Protein AF-A0A3C0QSI0-F1 (afdb_monomer_lite)

pLDDT: mean 81.23, std 18.93, range [37.34, 97.06]

Structure (mmCIF, N/CA/C/O backbone):
data_AF-A0A3C0QSI0-F1
#
_entry.id   AF-A0A3C0QSI0-F1
#
loop_
_atom_site.group_PDB
_atom_site.id
_atom_site.type_symbol
_atom_site.label_atom_id
_atom_site.label_alt_id
_atom_site.label_comp_id
_atom_site.label_asym_id
_atom_site.label_entity_id
_atom_site.label_seq_id
_atom_site.pdbx_PDB_ins_code
_atom_site.Cartn_x
_atom_site.Cartn_y
_atom_site.Cartn_z
_atom_site.occupancy
_atom_site.B_iso_or_equiv
_atom_site.auth_seq_id
_atom_site.auth_comp_id
_atom_site.auth_asym_id
_atom_site.auth_atom_id
_atom_site.pdbx_PDB_model_num
ATOM 1 N N . MET A 1 1 ? -9.996 18.401 21.203 1.00 47.84 1 MET A N 1
ATOM 2 C CA . MET A 1 1 ? -11.391 18.063 20.838 1.00 47.84 1 MET A CA 1
ATOM 3 C C . MET A 1 1 ? -11.467 16.551 20.694 1.00 47.84 1 MET A C 1
ATOM 5 O O . MET A 1 1 ? -10.953 16.021 19.716 1.00 47.84 1 MET A O 1
ATOM 9 N N . THR A 1 2 ? -11.994 15.856 21.701 1.00 54.72 2 THR A N 1
ATOM 10 C CA . THR A 1 2 ? -12.282 14.415 21.651 1.00 54.72 2 THR A CA 1
ATOM 11 C C . THR A 1 2 ? -13.734 14.265 21.214 1.00 54.72 2 THR A C 1
ATOM 13 O O . THR A 1 2 ? -14.639 14.610 21.970 1.00 54.72 2 THR A O 1
ATOM 16 N N . GLY A 1 3 ? -13.957 13.856 19.972 1.00 66.25 3 GLY A N 1
ATOM 17 C CA . GLY A 1 3 ? -15.293 13.658 19.425 1.00 66.25 3 GLY A CA 1
ATOM 18 C C . GLY A 1 3 ? -15.232 12.760 18.200 1.00 66.25 3 GLY A C 1
ATOM 19 O O . GLY A 1 3 ? -14.201 12.708 17.527 1.00 66.25 3 GLY A O 1
ATOM 20 N N . THR A 1 4 ? -16.324 12.045 17.948 1.00 77.25 4 THR A N 1
ATOM 21 C CA . THR A 1 4 ? -16.522 11.243 16.740 1.00 77.25 4 THR A CA 1
ATOM 22 C C . THR A 1 4 ? -16.403 12.154 15.520 1.00 77.25 4 THR A C 1
ATOM 24 O O . THR A 1 4 ? -17.145 13.128 15.391 1.00 77.25 4 THR A O 1
ATOM 27 N N . ALA A 1 5 ? -15.439 11.865 14.652 1.00 84.06 5 ALA A N 1
ATOM 28 C CA . ALA A 1 5 ? -15.227 12.576 13.394 1.00 84.06 5 ALA A CA 1
ATOM 29 C C . ALA A 1 5 ? -16.062 11.969 12.257 1.00 84.06 5 ALA A C 1
ATOM 31 O O . ALA A 1 5 ? -16.423 12.670 11.315 1.00 84.06 5 ALA A O 1
ATOM 32 N N . GLY A 1 6 ? -16.405 10.684 12.370 1.00 88.38 6 GLY A N 1
ATOM 33 C CA . GLY A 1 6 ? -17.259 9.975 11.427 1.00 88.38 6 GLY A CA 1
ATOM 34 C C . GLY A 1 6 ? -17.705 8.625 11.977 1.00 88.38 6 GLY A C 1
ATOM 35 O O . GLY A 1 6 ? -17.099 8.088 12.903 1.00 88.38 6 GLY A O 1
ATOM 36 N N . THR A 1 7 ? -18.780 8.085 11.414 1.00 94.12 7 THR A N 1
ATOM 37 C CA . THR A 1 7 ? -19.275 6.742 11.725 1.00 94.12 7 THR A CA 1
ATOM 38 C C . THR A 1 7 ? -19.924 6.125 10.493 1.00 94.12 7 THR A C 1
ATOM 40 O O . THR A 1 7 ? -20.487 6.846 9.665 1.00 94.12 7 THR A O 1
ATOM 43 N N . PHE A 1 8 ? -19.830 4.805 10.366 1.00 94.38 8 PHE A N 1
ATOM 44 C CA . PHE A 1 8 ? -20.542 4.024 9.360 1.00 94.38 8 PHE A CA 1
ATOM 45 C C . PHE A 1 8 ? -20.823 2.610 9.884 1.00 94.38 8 PHE A C 1
ATOM 47 O O . PHE A 1 8 ? -20.165 2.144 10.812 1.00 94.38 8 PHE A O 1
ATOM 54 N N . GLY A 1 9 ? -21.817 1.937 9.303 1.00 92.88 9 GLY A N 1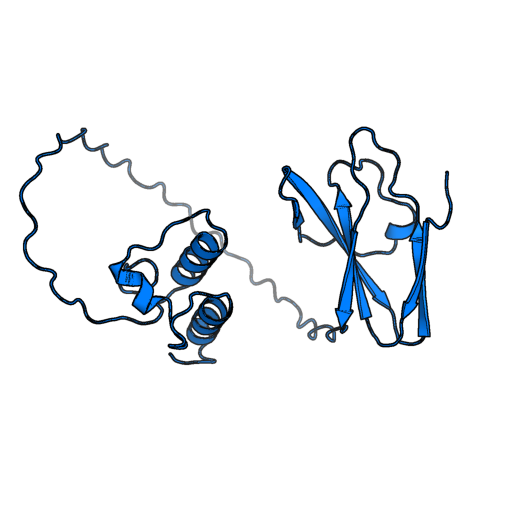
ATOM 55 C CA . GLY A 1 9 ? -22.109 0.531 9.588 1.00 92.88 9 GLY A CA 1
ATOM 56 C C . GLY A 1 9 ? -21.428 -0.389 8.578 1.00 92.88 9 GLY A C 1
ATOM 57 O O . GLY A 1 9 ? -21.433 -0.089 7.383 1.00 92.88 9 GLY A O 1
ATOM 58 N N . ALA A 1 10 ? -20.869 -1.497 9.051 1.00 92.69 10 ALA A N 1
ATOM 59 C CA . ALA A 1 10 ? -20.365 -2.573 8.211 1.00 92.69 10 ALA A CA 1
ATOM 60 C C . ALA A 1 10 ? -21.544 -3.366 7.620 1.00 92.69 10 ALA A C 1
ATOM 62 O O . ALA A 1 10 ? -22.389 -3.868 8.360 1.00 92.69 10 ALA A O 1
ATOM 63 N N . SER A 1 11 ? -21.633 -3.456 6.291 1.00 86.62 11 SER A N 1
ATOM 64 C CA . SER A 1 11 ? -22.668 -4.249 5.603 1.00 86.62 11 SER A CA 1
ATOM 65 C C . SER A 1 11 ? -22.292 -5.721 5.418 1.00 86.62 11 SER A C 1
ATOM 67 O O . SER A 1 11 ? -23.151 -6.527 5.065 1.00 86.62 11 SER A O 1
ATOM 69 N N . GLU A 1 12 ? -21.017 -6.046 5.629 1.00 90.75 12 GLU A N 1
ATOM 70 C CA . GLU A 1 12 ? -20.383 -7.361 5.506 1.00 90.75 12 GLU A CA 1
ATOM 71 C C . GLU A 1 12 ? -19.221 -7.439 6.512 1.00 90.75 12 GLU A C 1
ATOM 73 O O . GLU A 1 12 ? -18.925 -6.443 7.180 1.00 90.75 12 GLU A O 1
ATOM 78 N N . ASP A 1 13 ? -18.572 -8.598 6.628 1.00 91.69 13 ASP A N 1
ATOM 79 C CA . ASP A 1 13 ? -17.334 -8.723 7.401 1.00 91.69 13 ASP A CA 1
ATOM 80 C C . ASP A 1 13 ? -16.207 -7.993 6.652 1.00 91.69 13 ASP A C 1
ATOM 82 O O . ASP A 1 13 ? -15.869 -8.331 5.513 1.00 91.69 13 ASP A O 1
ATOM 86 N N . ILE A 1 14 ? -15.656 -6.951 7.273 1.00 94.50 14 ILE A N 1
ATOM 87 C CA . ILE A 1 14 ? -14.713 -6.028 6.639 1.00 94.50 14 ILE A CA 1
ATOM 88 C C . ILE A 1 14 ? -13.463 -5.809 7.480 1.00 94.50 14 ILE A C 1
ATOM 90 O O . ILE A 1 14 ? -13.491 -5.741 8.711 1.00 94.50 14 ILE A O 1
ATOM 94 N N . THR A 1 15 ? -12.354 -5.588 6.786 1.00 95.00 15 THR A N 1
ATOM 95 C CA . THR A 1 15 ? -11.144 -5.029 7.377 1.00 95.00 15 THR A CA 1
ATOM 96 C C . THR A 1 15 ? -11.113 -3.542 7.069 1.00 95.00 15 THR A C 1
ATOM 98 O O . THR A 1 15 ? -11.095 -3.127 5.908 1.00 95.00 15 THR A O 1
ATOM 101 N N . VAL A 1 16 ? -11.097 -2.717 8.114 1.00 96.06 16 VAL A N 1
ATOM 102 C CA . VAL A 1 16 ? -10.920 -1.271 7.968 1.00 96.06 16 VAL A CA 1
ATOM 103 C C . VAL A 1 16 ? -9.445 -0.955 8.150 1.00 96.06 16 VAL A C 1
ATOM 105 O O . VAL A 1 16 ? -8.858 -1.291 9.177 1.00 96.06 16 VAL A O 1
ATOM 108 N N . SER A 1 17 ? -8.856 -0.288 7.160 1.00 96.00 17 SER A N 1
ATOM 109 C CA . SER A 1 17 ? -7.486 0.224 7.210 1.00 96.00 17 SER A CA 1
ATOM 110 C C . SER A 1 17 ? -7.508 1.743 7.341 1.00 96.00 17 SER A C 1
ATOM 112 O O . SER A 1 17 ? -8.162 2.417 6.549 1.00 96.00 17 SER A O 1
ATOM 114 N N . VAL A 1 18 ? -6.785 2.300 8.311 1.00 96.88 18 VAL A N 1
ATOM 115 C CA . VAL A 1 18 ? -6.661 3.747 8.535 1.00 96.88 18 VAL A CA 1
ATOM 116 C C . VAL A 1 18 ? -5.223 4.166 8.267 1.00 96.88 18 VAL A C 1
ATOM 118 O O . VAL A 1 18 ? -4.309 3.792 9.002 1.00 96.88 18 VAL A O 1
ATOM 121 N N . ALA A 1 19 ? -5.033 4.966 7.221 1.00 96.88 19 ALA A N 1
ATOM 122 C CA . ALA A 1 19 ? -3.767 5.594 6.880 1.00 96.88 19 ALA A CA 1
ATOM 123 C C . ALA A 1 19 ? -3.614 6.896 7.666 1.00 96.88 19 ALA A C 1
ATOM 125 O O . ALA A 1 19 ? -4.274 7.889 7.360 1.00 96.88 19 ALA A O 1
ATOM 126 N N . VAL A 1 20 ? -2.752 6.890 8.681 1.00 95.44 20 VAL A N 1
ATOM 127 C CA . VAL A 1 20 ? -2.470 8.051 9.536 1.00 95.44 20 VAL A CA 1
ATOM 128 C C . VAL A 1 20 ? -1.136 8.653 9.129 1.00 95.44 20 VAL A C 1
ATOM 130 O O . VAL A 1 20 ? -0.152 7.929 9.016 1.00 95.44 20 VAL A O 1
ATOM 133 N N . ASP A 1 21 ? -1.089 9.969 8.926 1.00 95.69 21 ASP A N 1
ATOM 134 C CA . ASP A 1 21 ? 0.156 10.697 8.662 1.00 95.69 21 ASP A CA 1
ATOM 135 C C . ASP A 1 21 ? 1.207 10.343 9.724 1.00 95.69 21 ASP A C 1
ATOM 137 O O . ASP A 1 21 ? 0.968 10.487 10.926 1.00 95.69 21 ASP A O 1
ATOM 141 N N . SER A 1 22 ? 2.373 9.867 9.292 1.00 93.81 22 SER A N 1
ATOM 142 C CA . SER A 1 22 ? 3.414 9.355 10.183 1.00 93.81 22 SER A CA 1
ATOM 143 C C . SER A 1 22 ? 3.985 10.420 11.124 1.00 93.81 22 SER A C 1
ATOM 145 O O . SER A 1 22 ? 4.695 10.082 12.068 1.00 93.81 22 SER A O 1
ATOM 147 N N . ARG A 1 23 ? 3.704 11.704 10.867 1.00 93.00 23 ARG A N 1
ATOM 148 C CA . ARG A 1 23 ? 4.116 12.847 11.694 1.00 93.00 23 ARG A CA 1
ATOM 149 C C . ARG A 1 23 ? 3.178 13.098 12.880 1.00 93.00 23 ARG A C 1
ATOM 151 O O . ARG A 1 23 ? 3.487 13.940 13.720 1.00 93.00 23 ARG A O 1
ATOM 158 N N . VAL A 1 24 ? 2.045 12.397 12.966 1.00 91.44 24 VAL A N 1
ATOM 159 C CA . VAL A 1 24 ? 1.152 12.459 14.130 1.00 91.44 24 VAL A CA 1
ATOM 160 C C . VAL A 1 24 ? 1.844 11.793 15.322 1.00 91.44 24 VAL A C 1
ATOM 162 O O . VAL A 1 24 ? 1.948 10.573 15.402 1.00 91.44 24 VAL A O 1
ATOM 165 N N . GLU A 1 25 ? 2.322 12.610 16.261 1.00 84.88 25 GLU A N 1
ATOM 166 C CA . GLU A 1 25 ? 3.109 12.151 17.419 1.00 84.88 25 GLU A CA 1
ATOM 167 C C . GLU A 1 25 ? 2.245 11.462 18.483 1.00 84.88 25 GLU A C 1
ATOM 169 O O . GLU A 1 25 ? 2.695 10.548 19.172 1.00 84.88 25 GLU A O 1
ATOM 174 N N . ASN A 1 26 ? 0.991 11.900 18.617 1.00 87.12 26 ASN A N 1
ATOM 175 C CA . ASN A 1 26 ? 0.034 11.324 19.552 1.00 87.12 26 ASN A CA 1
ATOM 176 C C . ASN A 1 26 ? -0.938 10.435 18.788 1.00 87.12 26 ASN A C 1
ATOM 178 O O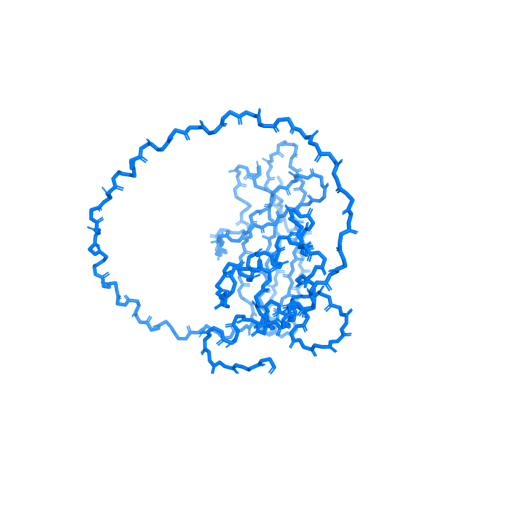 . ASN A 1 26 ? -1.824 10.954 18.103 1.00 87.12 26 ASN A O 1
ATOM 182 N N . THR A 1 27 ? -0.799 9.116 18.943 1.00 86.81 27 THR A N 1
ATOM 183 C CA . THR A 1 27 ? -1.722 8.151 18.340 1.00 86.81 27 THR A CA 1
ATOM 184 C C . THR A 1 27 ? -3.171 8.546 18.645 1.00 86.81 27 THR A C 1
ATOM 186 O O . THR A 1 27 ? -3.512 8.739 19.819 1.00 86.81 27 THR A O 1
ATOM 189 N N . PRO A 1 28 ? -4.030 8.683 17.618 1.00 90.06 28 PRO A N 1
ATOM 190 C CA . PRO A 1 28 ? -5.443 8.972 17.809 1.00 90.06 28 PRO A CA 1
ATOM 191 C C . PRO A 1 28 ? -6.106 8.004 18.794 1.00 90.06 28 PRO A C 1
ATOM 193 O O . PRO A 1 28 ? -5.932 6.793 18.694 1.00 90.06 28 PRO A O 1
ATOM 196 N N . GLU A 1 29 ? -6.905 8.531 19.727 1.00 90.06 29 GLU A N 1
ATOM 197 C CA . GLU A 1 29 ? -7.516 7.740 20.810 1.00 90.06 29 GLU A CA 1
ATOM 198 C C . GLU A 1 29 ? -8.334 6.548 20.291 1.00 90.06 29 GLU A C 1
ATOM 200 O O . GLU A 1 29 ? -8.294 5.469 20.873 1.00 90.06 29 GLU A O 1
ATOM 205 N N . PHE A 1 30 ? -9.036 6.733 19.168 1.00 93.00 30 PHE A N 1
ATOM 206 C CA . PHE A 1 30 ? -9.884 5.705 18.559 1.00 93.00 30 PHE A CA 1
ATOM 207 C C . PHE A 1 30 ? -9.100 4.545 17.925 1.00 93.00 30 PHE A C 1
ATOM 209 O O . PHE A 1 30 ? -9.712 3.553 17.558 1.00 93.00 30 PHE A O 1
ATOM 216 N N . LEU A 1 31 ? -7.774 4.673 17.787 1.00 94.50 31 LEU A N 1
ATOM 217 C CA . LEU A 1 31 ? -6.886 3.648 17.230 1.00 94.50 31 LEU A CA 1
ATOM 218 C C . LEU A 1 31 ? -6.164 2.832 18.309 1.00 94.50 31 LEU A C 1
ATOM 220 O O . LEU A 1 31 ? -5.335 1.988 17.982 1.00 94.50 31 LEU A O 1
ATOM 224 N N . LYS A 1 32 ? -6.436 3.072 19.599 1.00 91.56 32 LYS A N 1
ATOM 225 C CA . LYS A 1 32 ? -5.72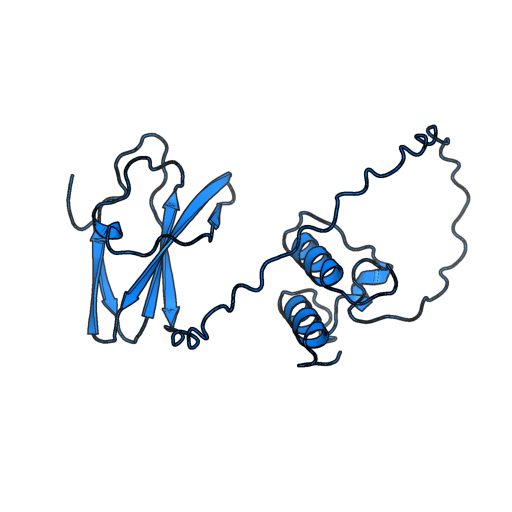1 2.401 20.699 1.00 91.56 32 LYS A CA 1
ATOM 226 C C . LYS A 1 32 ? -5.885 0.884 20.718 1.00 91.56 32 LYS A C 1
ATOM 228 O O . LYS A 1 32 ? -4.997 0.196 21.208 1.00 91.56 32 LYS A O 1
ATOM 233 N N . ASP A 1 33 ? -7.012 0.384 20.229 1.00 92.12 33 ASP A N 1
ATOM 234 C CA . ASP A 1 33 ? -7.335 -1.039 20.123 1.00 92.12 33 ASP A CA 1
ATOM 235 C C . ASP A 1 33 ? -7.223 -1.570 18.683 1.00 92.12 33 ASP A C 1
ATOM 237 O O . ASP A 1 33 ? -7.689 -2.670 18.392 1.00 92.12 33 ASP A O 1
ATOM 241 N N . TRP A 1 34 ? -6.616 -0.794 17.781 1.00 95.00 34 TRP A N 1
ATOM 242 C CA . TRP A 1 34 ? -6.339 -1.199 16.406 1.00 95.00 34 TRP A CA 1
ATOM 243 C C . TRP A 1 34 ? -4.907 -1.713 16.294 1.00 95.00 34 TRP A C 1
ATOM 245 O O . TRP A 1 34 ? -4.000 -1.257 16.995 1.00 95.00 34 TRP A O 1
ATOM 255 N N . THR A 1 35 ? -4.681 -2.629 15.361 1.00 95.38 35 THR A N 1
ATOM 256 C CA . THR A 1 35 ? -3.350 -3.170 15.099 1.00 95.38 35 THR A CA 1
ATOM 257 C C . THR A 1 35 ? -2.587 -2.204 14.207 1.00 95.38 35 THR A C 1
ATOM 259 O O . THR A 1 35 ? -2.962 -1.990 13.055 1.00 95.38 35 THR A O 1
ATOM 262 N N . LYS A 1 36 ? -1.496 -1.624 14.712 1.00 95.06 36 LYS A N 1
ATOM 263 C CA . LYS A 1 36 ? -0.528 -0.934 13.855 1.00 95.06 36 LYS A CA 1
ATOM 264 C C . LYS A 1 36 ? 0.213 -1.976 13.017 1.00 95.06 36 LYS A C 1
ATOM 266 O O . LYS A 1 36 ? 0.772 -2.913 13.577 1.00 95.06 36 LYS A O 1
ATOM 271 N N . THR A 1 37 ? 0.222 -1.799 11.705 1.00 93.75 37 THR A N 1
ATOM 272 C CA . THR A 1 37 ? 0.910 -2.694 10.766 1.00 93.75 37 THR A CA 1
ATOM 273 C C . THR A 1 37 ? 2.289 -2.141 10.391 1.00 93.75 37 THR A C 1
ATOM 275 O O . THR A 1 37 ? 2.623 -1.000 10.724 1.00 93.75 37 THR A O 1
ATOM 278 N N . GLU A 1 38 ? 3.082 -2.935 9.673 1.00 91.88 38 GLU A N 1
ATOM 279 C CA . GLU A 1 38 ? 4.336 -2.482 9.050 1.00 91.88 38 GLU A CA 1
ATOM 280 C C . GLU A 1 38 ? 4.108 -1.776 7.703 1.00 91.88 38 GLU A C 1
ATOM 282 O O . GLU A 1 38 ? 5.027 -1.174 7.148 1.00 91.88 38 GLU A O 1
ATOM 287 N N . LEU A 1 39 ? 2.875 -1.805 7.184 1.00 90.38 39 LEU A N 1
ATOM 288 C CA . LEU A 1 39 ? 2.532 -1.184 5.912 1.00 90.38 39 LEU A CA 1
ATOM 289 C C . LEU A 1 39 ? 2.617 0.340 6.001 1.00 90.38 39 LEU A C 1
ATOM 291 O O . LEU A 1 39 ? 2.211 0.973 6.987 1.00 90.38 39 LEU A O 1
ATOM 295 N N . THR A 1 40 ? 3.080 0.931 4.904 1.00 95.31 40 THR A N 1
ATOM 296 C CA . THR A 1 40 ? 3.096 2.377 4.705 1.00 95.31 40 THR A CA 1
ATOM 297 C C . THR A 1 40 ? 2.511 2.740 3.348 1.00 95.31 40 THR A C 1
ATOM 299 O O . THR A 1 40 ? 2.514 1.937 2.419 1.00 95.31 40 THR A O 1
ATOM 302 N N . ALA A 1 41 ? 1.998 3.962 3.241 1.00 92.50 41 ALA A N 1
ATOM 303 C CA . ALA A 1 41 ? 1.583 4.556 1.976 1.00 92.50 41 ALA A CA 1
ATOM 304 C C . ALA A 1 41 ? 2.231 5.933 1.834 1.00 92.50 41 ALA A C 1
ATOM 306 O O . ALA A 1 41 ? 2.442 6.622 2.832 1.00 92.50 41 ALA A O 1
ATOM 307 N N . LYS A 1 42 ? 2.532 6.353 0.606 1.00 95.50 42 LYS A N 1
ATOM 308 C CA . LYS A 1 42 ? 3.045 7.694 0.310 1.00 95.50 42 LYS A CA 1
ATOM 309 C C . LYS A 1 42 ? 2.082 8.432 -0.608 1.00 95.50 42 LYS A C 1
ATOM 311 O O . LYS A 1 42 ? 1.606 7.871 -1.590 1.00 95.50 42 LYS A O 1
ATOM 316 N N . SER A 1 43 ? 1.802 9.694 -0.304 1.00 92.50 43 SER A N 1
ATOM 317 C CA . SER A 1 43 ? 1.099 10.582 -1.231 1.00 92.50 43 SER A CA 1
ATOM 318 C C . SER A 1 43 ? 2.052 11.177 -2.272 1.00 92.50 43 SER A C 1
ATOM 320 O O . SER A 1 43 ? 3.265 11.232 -2.075 1.00 92.50 43 SER A O 1
ATOM 322 N N . SER A 1 44 ? 1.489 11.729 -3.352 1.00 93.62 44 SER A N 1
ATOM 323 C CA . SER A 1 44 ? 2.237 12.432 -4.410 1.00 93.62 44 SER A CA 1
ATOM 324 C C . SER A 1 44 ? 2.943 13.720 -3.957 1.00 93.62 44 SER A C 1
ATOM 326 O O . SER A 1 44 ? 3.681 14.318 -4.733 1.00 93.62 44 SER A O 1
ATOM 328 N N . ASN A 1 45 ? 2.720 14.165 -2.717 1.00 90.38 45 ASN A N 1
ATOM 329 C CA . ASN A 1 45 ? 3.403 15.298 -2.089 1.00 90.38 45 ASN A CA 1
ATOM 330 C C . ASN A 1 45 ? 4.270 14.876 -0.885 1.00 90.38 45 ASN A C 1
ATOM 332 O O . ASN A 1 45 ? 4.438 15.661 0.049 1.00 90.38 45 ASN A O 1
ATOM 336 N N . ASP A 1 46 ? 4.788 13.644 -0.907 1.00 91.31 46 ASP A N 1
ATOM 337 C CA . ASP A 1 46 ? 5.766 13.098 0.046 1.00 91.31 46 ASP A CA 1
ATOM 338 C C . ASP A 1 46 ? 5.306 12.990 1.508 1.00 91.31 46 ASP A C 1
ATOM 340 O O . ASP A 1 46 ? 6.126 12.941 2.428 1.00 91.31 46 ASP A O 1
ATOM 344 N N . VAL A 1 47 ? 3.998 12.888 1.754 1.00 94.50 47 VAL A N 1
ATOM 345 C CA . VAL A 1 47 ? 3.501 12.514 3.083 1.00 94.50 47 VAL A CA 1
ATOM 346 C C . VAL A 1 47 ? 3.494 10.996 3.198 1.00 94.50 47 VAL A C 1
ATOM 348 O O . VAL A 1 47 ? 2.820 10.313 2.428 1.00 94.50 47 VAL A O 1
ATOM 351 N N . THR A 1 48 ? 4.231 10.475 4.176 1.00 96.56 48 THR A N 1
ATOM 352 C CA . THR A 1 48 ? 4.189 9.060 4.549 1.00 96.56 48 THR A CA 1
ATOM 353 C C . THR A 1 48 ? 3.062 8.822 5.547 1.00 96.56 48 THR A C 1
ATOM 355 O O . THR A 1 48 ? 2.887 9.576 6.503 1.00 96.56 48 THR A O 1
ATOM 358 N N . PHE A 1 49 ? 2.322 7.742 5.348 1.00 96.62 49 PHE A N 1
ATOM 359 C CA . PHE A 1 49 ? 1.270 7.272 6.232 1.00 96.62 49 PHE A CA 1
ATOM 360 C C . PHE A 1 49 ? 1.663 5.926 6.828 1.00 96.62 49 PHE A C 1
ATOM 362 O O . PHE A 1 49 ? 2.212 5.073 6.134 1.00 96.62 49 PHE A O 1
ATOM 369 N N . VAL A 1 50 ? 1.344 5.730 8.104 1.00 96.12 50 VAL A N 1
ATOM 370 C CA . VAL A 1 50 ? 1.370 4.430 8.778 1.00 96.12 50 VAL A CA 1
ATOM 371 C C . VAL A 1 50 ? -0.040 3.848 8.787 1.00 96.12 50 VAL A C 1
ATOM 373 O O . VAL A 1 50 ? -1.010 4.579 9.007 1.00 96.12 50 VAL A O 1
ATOM 376 N N . ILE A 1 51 ? -0.164 2.544 8.544 1.00 96.69 51 ILE A N 1
ATOM 377 C CA . ILE A 1 51 ? -1.470 1.891 8.430 1.00 96.69 51 ILE A CA 1
ATOM 378 C C . ILE A 1 51 ? -1.837 1.168 9.732 1.00 96.69 51 ILE A C 1
ATOM 380 O O . ILE A 1 51 ? -1.076 0.338 10.236 1.00 96.69 51 ILE A O 1
ATOM 384 N N . TYR A 1 52 ? -3.030 1.461 10.250 1.00 96.31 52 TYR A N 1
ATOM 385 C CA . TYR A 1 52 ? -3.685 0.714 11.326 1.00 96.31 52 TYR A CA 1
ATOM 386 C C . TYR A 1 52 ? -4.836 -0.113 10.759 1.00 96.31 52 TYR A C 1
ATOM 388 O O . TYR A 1 52 ? -5.558 0.379 9.897 1.00 96.31 52 TYR A O 1
ATOM 396 N N . GLN A 1 53 ? -5.044 -1.329 11.258 1.00 96.06 53 GLN A N 1
ATOM 397 C CA . GLN A 1 53 ? -6.115 -2.219 10.811 1.00 96.06 53 GLN A CA 1
ATOM 398 C C . GLN A 1 53 ? -6.946 -2.762 11.970 1.00 96.06 53 GLN A C 1
ATOM 400 O O . GLN A 1 53 ? -6.432 -3.014 13.064 1.00 96.06 53 GLN A O 1
ATOM 405 N N . LYS A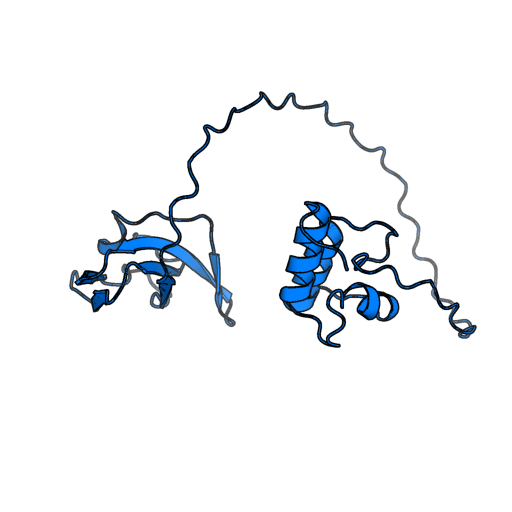 1 54 ? -8.240 -2.956 11.710 1.00 94.75 54 LYS A N 1
ATOM 406 C CA . LYS A 1 54 ? -9.161 -3.671 12.593 1.00 94.75 54 LYS A CA 1
ATOM 407 C C . LYS A 1 54 ? -10.276 -4.320 11.776 1.00 94.75 54 LYS A C 1
ATOM 409 O O . LYS A 1 54 ? -10.804 -3.705 10.848 1.00 94.75 54 LYS A O 1
ATOM 414 N N . ASN A 1 55 ? -10.634 -5.542 12.155 1.00 94.56 55 ASN A N 1
ATOM 415 C CA . ASN A 1 55 ? -11.745 -6.269 11.552 1.00 94.56 55 ASN A CA 1
ATOM 416 C C . ASN A 1 55 ? -13.048 -5.912 12.270 1.00 94.56 55 ASN A C 1
ATOM 418 O O . ASN A 1 55 ? -13.072 -5.754 13.495 1.00 94.56 55 ASN A O 1
ATOM 422 N N . PHE A 1 56 ? -14.120 -5.814 11.497 1.00 93.44 56 PHE A N 1
ATOM 423 C CA . PHE A 1 56 ? -15.481 -5.580 11.957 1.00 93.44 56 PHE A CA 1
ATOM 424 C C . PHE A 1 56 ? -16.394 -6.592 11.271 1.00 93.44 56 PHE A C 1
ATOM 426 O O . PHE A 1 56 ? -16.231 -6.863 10.084 1.00 93.44 56 PHE A O 1
ATOM 433 N N . ASN A 1 57 ? -17.342 -7.152 12.011 1.00 94.06 57 ASN A N 1
ATOM 434 C CA . ASN A 1 57 ? -18.311 -8.099 11.472 1.00 94.06 57 ASN A CA 1
ATOM 435 C C . ASN A 1 57 ? -19.476 -7.354 10.812 1.00 94.06 57 ASN A C 1
ATOM 437 O O . ASN A 1 57 ? -19.745 -6.187 11.115 1.00 94.06 57 ASN A O 1
ATOM 441 N N . ASN A 1 58 ? -20.237 -8.052 9.974 1.00 93.19 58 ASN A N 1
ATOM 442 C CA . ASN A 1 58 ? -21.487 -7.547 9.427 1.00 93.19 58 ASN A CA 1
ATOM 443 C C . ASN A 1 58 ? -22.423 -7.047 10.543 1.00 93.19 58 ASN A C 1
ATOM 445 O O . ASN A 1 58 ? -22.748 -7.768 11.489 1.00 93.19 58 ASN A O 1
ATOM 449 N N . GLY A 1 59 ? -22.885 -5.807 10.404 1.00 92.94 59 GLY A N 1
ATOM 450 C CA . GLY A 1 59 ? -23.753 -5.130 11.358 1.00 92.94 59 GLY A CA 1
ATOM 451 C C . GLY A 1 59 ? -23.009 -4.354 12.446 1.00 92.94 59 GLY A C 1
ATOM 452 O O . GLY A 1 59 ? -23.654 -3.587 13.167 1.00 92.94 59 GLY A O 1
ATOM 453 N N . ASP A 1 60 ? -21.683 -4.486 12.552 1.00 96.19 60 ASP A N 1
ATOM 454 C CA . ASP A 1 60 ? -20.895 -3.679 13.479 1.00 96.19 60 ASP A CA 1
ATOM 455 C C . ASP A 1 60 ? -20.910 -2.199 13.069 1.00 96.19 60 ASP A C 1
ATOM 457 O O . ASP A 1 60 ? -20.970 -1.828 11.894 1.00 96.19 60 ASP A O 1
ATOM 461 N N . THR A 1 61 ? -20.849 -1.320 14.070 1.00 95.62 61 THR A N 1
ATOM 462 C CA . THR A 1 61 ? -20.695 0.123 13.860 1.00 95.62 61 THR A CA 1
ATOM 463 C C . THR A 1 61 ? -19.230 0.501 14.012 1.00 95.62 61 THR A C 1
ATOM 465 O O . THR A 1 61 ? -18.624 0.261 15.056 1.00 95.62 61 THR A O 1
ATOM 468 N N . VAL A 1 62 ? -18.674 1.131 12.982 1.00 94.69 62 VAL A N 1
ATOM 469 C CA . VAL A 1 62 ? -17.327 1.695 12.998 1.00 94.69 62 VAL A CA 1
ATOM 470 C C . VAL A 1 62 ? -17.419 3.156 13.428 1.00 94.69 62 VAL A C 1
ATOM 472 O O . VAL A 1 62 ? -18.150 3.953 12.832 1.00 94.69 62 VAL A O 1
ATOM 475 N N . GLU A 1 63 ? -16.667 3.523 14.464 1.00 93.38 63 GLU A N 1
ATOM 476 C CA . GLU A 1 63 ? -16.543 4.900 14.942 1.00 93.38 63 GLU A CA 1
ATOM 477 C C . GLU A 1 63 ? -15.112 5.401 14.746 1.00 93.38 63 GLU A C 1
ATOM 479 O O . GLU A 1 63 ? -14.146 4.787 15.198 1.00 93.38 63 GLU A O 1
ATOM 484 N N . LEU A 1 64 ? -14.979 6.542 14.072 1.00 92.81 64 LEU A N 1
ATOM 485 C CA . LEU A 1 64 ? -13.703 7.192 13.801 1.00 92.81 64 LEU A CA 1
ATOM 486 C C . LEU A 1 64 ? -13.586 8.461 14.642 1.00 92.81 64 LEU A C 1
ATOM 488 O O . LEU A 1 64 ? -14.547 9.219 14.801 1.00 92.81 64 LEU A O 1
ATOM 492 N N . GLY A 1 65 ? -12.394 8.714 15.173 1.00 91.62 65 GLY A N 1
ATOM 493 C CA . GLY A 1 65 ? -12.117 9.860 16.037 1.00 91.62 65 GLY A CA 1
ATOM 494 C C . GLY A 1 65 ? -11.350 10.983 15.342 1.00 91.62 65 GLY A C 1
ATOM 495 O O . GLY A 1 65 ? -11.047 10.936 14.150 1.00 91.62 65 GLY A O 1
ATOM 496 N N . SER A 1 66 ? -11.015 12.013 16.121 1.00 89.25 66 SER A N 1
ATOM 497 C CA . SER A 1 66 ? -10.114 13.097 15.710 1.00 89.25 66 SER A CA 1
ATOM 498 C C . SER A 1 66 ? -8.729 12.572 15.296 1.00 89.25 66 SER A C 1
ATOM 500 O O . SER A 1 66 ? -8.209 11.660 15.931 1.00 89.25 66 SER A O 1
ATOM 502 N N . ASN A 1 67 ? -8.081 13.231 14.329 1.00 85.00 67 ASN A N 1
ATOM 503 C CA . ASN A 1 67 ? -6.779 12.863 13.733 1.00 85.00 67 ASN A CA 1
ATOM 504 C C . ASN A 1 67 ? -5.561 12.822 14.689 1.00 85.00 67 ASN A C 1
ATOM 506 O O . ASN A 1 67 ? -4.454 12.551 14.248 1.00 85.00 67 ASN A O 1
ATOM 510 N N . GLY A 1 68 ? -5.726 13.125 15.981 1.00 76.94 68 GLY A N 1
ATOM 511 C CA . GLY A 1 68 ? -4.601 13.456 16.865 1.00 76.94 68 GLY A CA 1
ATOM 512 C C . GLY A 1 68 ? -4.050 14.850 16.531 1.00 76.94 68 GLY A C 1
ATOM 513 O O . GLY A 1 68 ? -3.961 15.254 15.374 1.00 76.94 68 GLY A O 1
ATOM 514 N N . GLN A 1 69 ? -3.787 15.679 17.541 1.00 68.62 69 GLN A N 1
ATOM 515 C CA . GLN A 1 69 ? -3.345 17.058 17.308 1.00 68.62 69 GLN A CA 1
ATOM 516 C C . GLN A 1 69 ? -1.821 17.109 17.142 1.00 68.62 69 GLN A C 1
ATOM 518 O O . GLN A 1 69 ? -1.104 17.033 18.135 1.00 68.62 69 GLN A O 1
ATOM 523 N N . SER A 1 70 ? -1.353 17.307 15.908 1.00 74.19 70 SER A N 1
ATOM 524 C CA . SER A 1 70 ? 0.042 17.630 15.574 1.00 74.19 70 SER A CA 1
ATOM 525 C C . SER A 1 70 ? 0.072 18.681 14.455 1.00 74.19 70 SER A C 1
ATOM 527 O O . SER A 1 70 ? -0.749 18.653 13.536 1.00 74.19 70 SER A O 1
ATOM 529 N N . ALA A 1 71 ? 0.979 19.659 14.548 1.00 79.94 71 ALA A N 1
ATOM 530 C CA . ALA A 1 71 ? 1.114 20.705 13.532 1.00 79.94 71 ALA A CA 1
ATOM 531 C C . ALA A 1 71 ? 1.621 20.116 12.203 1.00 79.94 71 ALA A C 1
ATOM 533 O O . ALA A 1 71 ? 2.394 19.163 12.203 1.00 79.94 71 ALA A O 1
ATOM 534 N N . TYR A 1 72 ? 1.201 20.697 11.074 1.00 85.06 72 TYR A N 1
ATOM 535 C CA . TYR A 1 72 ? 1.613 20.309 9.711 1.00 85.06 72 TYR A CA 1
ATOM 536 C C . TYR A 1 72 ? 1.227 18.891 9.253 1.00 85.06 72 TYR A C 1
ATOM 538 O O . TYR A 1 72 ? 1.582 18.505 8.138 1.00 85.06 72 TYR A O 1
ATOM 546 N N . CYS A 1 73 ? 0.481 18.139 10.064 1.00 90.06 73 CYS A N 1
ATOM 547 C CA . CYS A 1 73 ? -0.051 16.833 9.688 1.00 90.06 73 CYS A CA 1
ATOM 548 C C . CYS A 1 73 ? -1.286 16.980 8.794 1.00 90.06 73 CYS A C 1
ATOM 550 O O . CYS A 1 73 ? -2.070 17.922 8.949 1.00 90.06 73 CYS A O 1
ATOM 552 N N . VAL A 1 74 ? -1.471 16.035 7.876 1.00 91.12 74 VAL A N 1
ATOM 553 C CA . VAL A 1 74 ? -2.698 15.912 7.078 1.00 91.12 74 VAL A CA 1
ATOM 554 C C . VAL A 1 74 ? -3.691 14.969 7.761 1.00 91.12 74 VAL A C 1
ATOM 556 O O . VAL A 1 74 ? -3.335 14.229 8.680 1.00 91.12 74 VAL A O 1
ATOM 559 N N . ASN A 1 75 ? -4.958 15.026 7.342 1.00 90.88 75 ASN A N 1
ATOM 560 C CA . ASN A 1 75 ? -5.993 14.121 7.846 1.00 90.88 75 ASN A CA 1
ATOM 561 C C . ASN A 1 75 ? -5.700 12.670 7.445 1.00 90.88 75 ASN A C 1
ATOM 563 O O . ASN A 1 75 ? -5.121 12.421 6.386 1.00 90.88 75 ASN A O 1
ATOM 567 N N . TYR A 1 76 ? -6.163 11.721 8.256 1.00 93.12 76 TYR A N 1
ATOM 568 C CA . TYR A 1 76 ? -6.166 10.315 7.875 1.00 93.12 76 TYR A CA 1
ATOM 569 C C . TYR A 1 76 ? -7.110 10.033 6.699 1.00 93.12 76 TYR A C 1
ATOM 571 O O . TYR A 1 76 ? -8.059 10.775 6.435 1.00 93.12 76 TYR A O 1
ATOM 579 N N . THR A 1 77 ? -6.868 8.909 6.029 1.00 93.50 77 THR A N 1
ATOM 580 C CA . THR A 1 77 ? -7.757 8.320 5.014 1.00 93.50 77 THR A CA 1
ATOM 581 C C . THR A 1 77 ? -8.083 6.885 5.411 1.00 93.50 77 THR A C 1
ATOM 583 O O . THR A 1 77 ? -7.248 6.219 6.020 1.00 93.50 77 THR A O 1
ATOM 586 N N . ILE A 1 78 ? -9.292 6.413 5.100 1.00 95.38 78 ILE A N 1
ATOM 587 C CA . ILE A 1 78 ? -9.708 5.036 5.385 1.00 95.38 78 ILE A CA 1
ATOM 588 C C . ILE A 1 78 ? -9.907 4.248 4.090 1.00 95.38 78 ILE A C 1
ATOM 590 O O . ILE A 1 78 ? -10.399 4.794 3.103 1.00 95.38 78 ILE A O 1
ATOM 594 N N . PHE A 1 79 ? -9.572 2.964 4.129 1.00 94.12 79 PHE A N 1
ATOM 595 C CA . PHE A 1 79 ? -9.845 1.982 3.084 1.00 94.12 79 PHE A CA 1
ATOM 596 C C . PHE A 1 79 ? -10.627 0.822 3.694 1.00 94.12 79 PHE A C 1
ATOM 598 O O . PHE A 1 79 ? -10.433 0.488 4.866 1.00 94.12 79 PHE A O 1
ATOM 605 N N . LEU A 1 80 ? -11.509 0.222 2.902 1.00 92.25 80 LEU A N 1
ATOM 606 C CA . LEU A 1 80 ? -12.289 -0.941 3.295 1.00 92.25 80 LEU A CA 1
ATOM 607 C C . LEU A 1 80 ? -11.971 -2.069 2.319 1.00 92.25 80 LEU A C 1
ATOM 609 O O . LEU A 1 80 ? -11.949 -1.848 1.109 1.00 92.25 80 LEU A O 1
ATOM 613 N N . SER A 1 81 ? -11.745 -3.258 2.854 1.00 88.31 81 SER A N 1
ATOM 614 C CA . SER A 1 81 ? -11.602 -4.495 2.094 1.00 88.31 81 SER A CA 1
ATOM 615 C C . SER A 1 81 ? -12.452 -5.580 2.741 1.00 88.31 81 SER A C 1
ATOM 617 O O . SER A 1 81 ? -12.761 -5.497 3.932 1.00 88.31 81 SER A O 1
ATOM 619 N N . GLU A 1 82 ? -12.794 -6.614 1.977 1.00 87.75 82 GLU A N 1
ATOM 620 C CA . GLU A 1 82 ? -13.335 -7.852 2.542 1.00 87.75 82 GLU A CA 1
ATOM 621 C C . GLU A 1 82 ? -12.354 -8.407 3.587 1.00 87.75 82 GLU A C 1
ATOM 623 O O . GLU A 1 82 ? -11.130 -8.334 3.408 1.00 87.75 82 GLU A O 1
ATOM 628 N N . THR A 1 83 ? -12.869 -8.923 4.703 1.00 82.38 83 THR A N 1
ATOM 629 C CA . THR A 1 83 ? -12.024 -9.642 5.661 1.00 82.38 83 THR A CA 1
ATOM 630 C C . THR A 1 83 ? -11.611 -10.978 5.058 1.00 82.38 83 THR A C 1
ATOM 632 O O . THR A 1 83 ? -12.435 -11.875 4.905 1.00 82.38 83 THR A O 1
ATOM 635 N N . SER A 1 84 ? -10.322 -11.144 4.754 1.00 64.50 84 SER A N 1
ATOM 636 C CA . SER A 1 84 ? -9.760 -12.480 4.576 1.00 64.50 84 SER A CA 1
ATOM 637 C C . SER A 1 84 ? -9.653 -13.166 5.941 1.00 64.50 84 SER A C 1
ATOM 639 O O . SER A 1 84 ? -9.293 -12.540 6.943 1.00 64.50 84 SER A O 1
ATOM 641 N N . GLU A 1 85 ? -10.007 -14.452 6.007 1.00 56.81 85 GLU A N 1
ATOM 642 C CA . GLU A 1 85 ? -9.819 -15.258 7.217 1.00 56.81 85 GLU A CA 1
ATOM 643 C C . GLU A 1 85 ? -8.353 -15.171 7.684 1.00 56.81 85 GLU A C 1
ATOM 645 O O . GLU A 1 85 ? -7.450 -15.101 6.840 1.00 56.81 85 GLU A O 1
ATOM 650 N N . PRO A 1 86 ? -8.068 -15.191 9.003 1.00 48.09 86 PRO A N 1
ATOM 651 C CA . PRO A 1 86 ? -6.694 -15.350 9.449 1.00 48.09 86 PRO A CA 1
ATOM 652 C C . PRO A 1 86 ? -6.175 -16.668 8.871 1.00 48.09 86 PRO A C 1
ATOM 654 O O . PRO A 1 86 ? -6.708 -17.736 9.182 1.00 48.09 86 PRO A O 1
ATOM 657 N N . ILE A 1 87 ? -5.137 -16.597 8.033 1.00 39.78 87 ILE A N 1
ATOM 658 C CA . ILE A 1 87 ? -4.366 -17.784 7.658 1.00 39.78 87 ILE A CA 1
ATOM 659 C C . ILE A 1 87 ? -3.999 -18.469 8.984 1.00 39.78 87 ILE A C 1
ATOM 661 O O . ILE A 1 87 ? -3.532 -17.768 9.892 1.00 39.78 87 ILE A O 1
ATOM 665 N N . PRO A 1 88 ? -4.260 -19.781 9.154 1.00 37.34 88 PRO A N 1
ATOM 666 C CA . PRO A 1 88 ? -3.915 -20.481 10.378 1.00 37.34 88 PRO A CA 1
ATOM 667 C C . PRO A 1 88 ? -2.480 -20.137 10.751 1.00 37.34 88 PRO A C 1
ATOM 669 O O . PRO A 1 88 ? -1.571 -20.314 9.943 1.00 37.34 88 PRO A O 1
ATOM 672 N N . THR A 1 89 ? -2.289 -19.604 11.956 1.00 38.56 89 THR A N 1
ATOM 673 C CA . THR A 1 89 ? -0.960 -19.401 12.522 1.00 38.56 89 THR A CA 1
ATOM 674 C C . THR A 1 89 ? -0.393 -20.788 12.795 1.00 38.56 89 THR A C 1
ATOM 676 O O . THR A 1 89 ? -0.539 -21.338 13.887 1.00 38.56 89 THR A O 1
ATOM 679 N N . GLU A 1 90 ? 0.181 -21.410 11.769 1.00 45.94 90 GLU A N 1
ATOM 680 C CA . GLU A 1 90 ? 1.131 -22.487 11.980 1.00 45.94 90 GLU A CA 1
ATOM 681 C C . GLU A 1 90 ? 2.244 -21.882 12.846 1.00 45.94 90 GLU A C 1
ATOM 683 O O . GLU A 1 90 ? 2.678 -20.759 12.568 1.00 45.94 90 GLU A O 1
ATOM 688 N N . PRO A 1 91 ? 2.623 -22.509 13.974 1.00 42.72 91 PRO A N 1
ATOM 689 C CA . PRO A 1 91 ? 3.667 -21.952 14.811 1.00 42.72 91 PRO A CA 1
ATOM 690 C C . PRO A 1 91 ? 4.909 -21.795 13.942 1.00 42.72 91 PRO A C 1
ATOM 692 O O . PRO A 1 91 ? 5.422 -22.791 13.429 1.00 42.72 91 PRO A O 1
ATOM 695 N N . GLU A 1 92 ? 5.385 -20.557 13.784 1.00 52.38 92 GLU A N 1
ATOM 696 C CA . GLU A 1 92 ? 6.726 -20.312 13.280 1.00 52.38 92 GLU A CA 1
ATOM 697 C C . GLU A 1 92 ? 7.679 -21.093 14.179 1.00 52.38 92 GLU A C 1
ATOM 699 O O . GLU A 1 92 ? 7.986 -20.719 15.316 1.00 52.38 92 GLU A O 1
ATOM 704 N N . THR A 1 93 ? 8.101 -22.245 13.671 1.00 43.56 93 THR A N 1
ATOM 705 C CA . THR A 1 93 ? 9.251 -22.944 14.200 1.00 43.56 93 THR A CA 1
ATOM 706 C C . THR A 1 93 ? 10.414 -22.058 13.811 1.00 43.56 93 THR A C 1
ATOM 708 O O . THR A 1 93 ? 10.887 -22.081 12.680 1.00 43.56 93 THR A O 1
ATOM 711 N N . THR A 1 94 ? 10.801 -21.203 14.751 1.00 43.94 94 THR A N 1
ATOM 712 C CA . THR A 1 94 ? 12.045 -20.450 14.717 1.00 43.94 94 THR A CA 1
ATOM 713 C C . THR A 1 94 ? 13.171 -21.472 14.755 1.00 43.94 94 THR A C 1
ATOM 715 O O . THR A 1 94 ? 13.675 -21.844 15.816 1.00 43.94 94 THR A O 1
ATOM 718 N N . GLU A 1 95 ? 13.533 -21.998 13.585 1.00 51.25 95 GLU A N 1
ATOM 719 C CA . GLU A 1 95 ? 14.828 -22.637 13.436 1.00 51.25 95 GLU A CA 1
ATOM 720 C C . GLU A 1 95 ? 15.885 -21.576 13.766 1.00 51.25 95 GLU A C 1
ATOM 722 O O . GLU A 1 95 ? 15.777 -20.433 13.309 1.00 51.25 95 GLU A O 1
ATOM 727 N N . PRO A 1 96 ? 16.879 -21.890 14.612 1.00 52.53 96 PRO A N 1
ATOM 728 C CA . PRO A 1 96 ? 17.951 -20.954 14.879 1.00 52.53 96 PRO A CA 1
ATOM 729 C C . PRO A 1 96 ? 18.684 -20.699 13.563 1.00 52.53 96 PRO A C 1
ATOM 731 O O . PRO A 1 96 ? 19.365 -21.585 13.042 1.00 52.53 96 PRO A O 1
ATOM 734 N N . ILE A 1 97 ? 18.554 -19.479 13.041 1.00 56.09 97 ILE A N 1
ATOM 735 C CA . ILE A 1 97 ? 19.441 -18.972 12.000 1.00 56.09 97 ILE A CA 1
ATOM 736 C C . ILE A 1 97 ? 20.844 -19.033 12.595 1.00 56.09 97 ILE A C 1
ATOM 738 O O . ILE A 1 97 ? 21.207 -18.287 13.504 1.00 56.09 97 ILE A O 1
ATOM 742 N N . THR A 1 98 ? 21.605 -20.013 12.124 1.00 54.75 98 THR A N 1
ATOM 743 C CA . THR A 1 98 ? 23.042 -20.053 12.331 1.00 54.75 98 THR A CA 1
ATOM 744 C C . THR A 1 98 ? 23.588 -18.958 11.432 1.00 54.75 98 THR A C 1
ATOM 746 O O . THR A 1 98 ? 23.544 -19.097 10.214 1.00 54.75 98 THR A O 1
ATOM 749 N N . GLU A 1 99 ? 24.011 -17.842 12.025 1.00 49.16 99 GLU A N 1
ATOM 750 C CA . GLU A 1 99 ? 24.751 -16.803 11.311 1.00 49.16 99 GLU A CA 1
ATOM 751 C C . GLU A 1 99 ? 25.987 -17.460 10.679 1.00 49.16 99 GLU A C 1
ATOM 753 O O . GLU A 1 99 ? 26.934 -17.843 11.373 1.00 49.16 99 GLU A O 1
ATOM 758 N N . GLU A 1 100 ? 25.957 -17.663 9.360 1.00 58.31 100 GLU A N 1
ATOM 759 C CA . GLU A 1 100 ? 27.164 -17.984 8.610 1.00 58.31 100 GLU A CA 1
ATOM 760 C C . GLU A 1 100 ? 28.134 -16.799 8.729 1.00 58.31 100 GLU A C 1
ATOM 762 O O . GLU A 1 100 ? 27.705 -15.642 8.736 1.00 58.31 100 GLU A O 1
ATOM 767 N N . PRO A 1 101 ? 29.447 -17.045 8.862 1.00 57.31 101 PRO A N 1
ATOM 768 C CA . PRO A 1 101 ? 30.405 -15.968 9.035 1.00 57.31 101 PRO A CA 1
ATOM 769 C C . PRO A 1 101 ? 30.405 -15.058 7.804 1.00 57.31 101 PRO A C 1
ATOM 771 O O . PRO A 1 101 ? 30.707 -15.497 6.692 1.00 57.31 101 PRO A O 1
ATOM 774 N N . THR A 1 102 ? 30.131 -13.772 8.031 1.00 54.16 102 THR A N 1
ATOM 775 C CA . THR A 1 102 ? 30.361 -12.695 7.068 1.00 54.16 102 THR A CA 1
ATOM 776 C C . THR A 1 102 ? 31.801 -12.771 6.574 1.00 54.16 102 THR A C 1
ATOM 778 O O . THR A 1 102 ? 32.749 -12.472 7.301 1.00 54.16 102 THR A O 1
ATOM 781 N N . THR A 1 103 ? 31.959 -13.205 5.328 1.00 56.62 103 THR A N 1
ATOM 782 C CA . THR A 1 103 ? 33.222 -13.115 4.605 1.00 56.62 103 THR A CA 1
ATOM 783 C C . THR A 1 103 ? 33.311 -11.701 4.050 1.00 56.62 103 THR A C 1
ATOM 785 O O . THR A 1 103 ? 32.487 -11.306 3.232 1.00 56.62 103 THR A O 1
ATOM 788 N N . GLU A 1 104 ? 34.280 -10.922 4.530 1.00 51.56 104 GLU A N 1
ATOM 789 C CA . GLU A 1 104 ? 34.636 -9.641 3.920 1.00 51.56 104 GLU A CA 1
ATOM 790 C C . GLU A 1 104 ? 35.067 -9.888 2.464 1.00 51.56 104 GLU A C 1
ATOM 792 O O . GLU A 1 104 ? 36.004 -10.645 2.196 1.00 51.56 104 GLU A O 1
ATOM 797 N N . GLU A 1 105 ? 34.354 -9.276 1.520 1.00 52.81 105 GLU A N 1
ATOM 798 C CA . GLU A 1 105 ? 34.693 -9.297 0.097 1.00 52.81 105 GLU A CA 1
ATOM 799 C C . GLU A 1 105 ? 36.050 -8.601 -0.134 1.00 52.81 105 GLU A C 1
ATOM 801 O O . GLU A 1 105 ? 36.313 -7.543 0.451 1.00 52.81 105 GLU A O 1
ATOM 806 N N . PRO A 1 106 ? 36.941 -9.137 -0.988 1.00 56.53 106 PRO A N 1
ATOM 807 C CA . PRO A 1 106 ? 38.189 -8.466 -1.303 1.00 56.53 106 PRO A CA 1
ATOM 808 C C . PRO A 1 106 ? 37.909 -7.243 -2.179 1.00 56.53 106 PRO A C 1
ATOM 810 O O . PRO A 1 106 ? 37.262 -7.332 -3.220 1.00 56.53 106 PRO A O 1
ATOM 813 N N . THR A 1 107 ? 38.458 -6.098 -1.777 1.00 45.84 107 THR A N 1
ATOM 814 C CA . THR A 1 107 ? 38.425 -4.846 -2.536 1.00 45.84 107 THR A CA 1
ATOM 815 C C . THR A 1 107 ? 39.046 -5.051 -3.924 1.00 45.84 107 THR A C 1
ATOM 817 O O . THR A 1 107 ? 40.270 -5.105 -4.063 1.00 45.84 107 THR A O 1
ATOM 820 N N . GLN A 1 108 ? 38.212 -5.178 -4.958 1.00 51.84 108 GLN A N 1
ATOM 821 C CA . GLN A 1 108 ? 38.653 -5.101 -6.351 1.00 51.84 108 GLN A CA 1
ATOM 822 C C . GLN A 1 108 ? 38.935 -3.638 -6.735 1.00 51.84 108 GLN A C 1
ATOM 824 O O . GLN A 1 108 ? 38.298 -2.723 -6.205 1.00 51.84 108 GLN A O 1
ATOM 829 N N . PRO A 1 109 ? 39.912 -3.382 -7.623 1.00 50.88 109 PRO A N 1
ATOM 830 C CA . PRO A 1 109 ? 40.250 -2.029 -8.034 1.00 50.88 109 PRO A CA 1
ATOM 831 C C . PRO A 1 109 ? 39.126 -1.419 -8.881 1.00 50.88 109 PRO A C 1
ATOM 833 O O . PRO A 1 109 ? 38.610 -2.049 -9.801 1.00 50.88 109 PRO A O 1
ATOM 836 N N . ILE A 1 110 ? 38.799 -0.162 -8.579 1.00 53.41 110 ILE A N 1
ATOM 837 C CA . ILE A 1 110 ? 38.005 0.737 -9.425 1.00 53.41 110 ILE A CA 1
ATOM 838 C C . ILE A 1 110 ? 38.588 0.731 -10.856 1.00 53.41 110 ILE A C 1
ATOM 840 O O . ILE A 1 110 ? 39.789 0.984 -11.003 1.00 53.41 110 ILE A O 1
ATOM 844 N N . PRO A 1 111 ? 37.801 0.453 -11.914 1.00 47.62 111 PRO A N 1
ATOM 845 C CA . PRO A 1 111 ? 38.235 0.743 -13.273 1.00 47.62 111 PRO A CA 1
ATOM 846 C C . PRO A 1 111 ? 38.193 2.261 -13.520 1.00 47.62 111 PRO A C 1
ATOM 848 O O . PRO A 1 111 ? 37.240 2.946 -13.147 1.00 47.62 111 PRO A O 1
ATOM 851 N N . GLU A 1 112 ? 39.257 2.792 -14.129 1.00 49.50 112 GLU A N 1
ATOM 852 C CA . GLU A 1 112 ? 39.335 4.172 -14.629 1.00 49.50 112 GLU A CA 1
ATOM 853 C C . GLU A 1 112 ? 38.221 4.464 -15.656 1.00 49.50 112 GLU A C 1
ATOM 855 O O . GLU A 1 112 ? 37.798 3.557 -16.381 1.00 49.50 112 GLU A O 1
ATOM 860 N N . PRO A 1 113 ? 37.764 5.727 -15.778 1.00 50.84 113 PRO A N 1
ATOM 861 C CA . PRO A 1 113 ? 36.776 6.100 -16.779 1.00 50.84 113 PRO A CA 1
ATOM 862 C C . PRO A 1 113 ? 37.387 5.908 -18.171 1.00 50.84 113 PRO A C 1
ATOM 864 O O . PRO A 1 113 ? 38.331 6.597 -18.552 1.00 50.84 113 PRO A O 1
ATOM 867 N N . THR A 1 114 ? 36.858 4.945 -18.923 1.00 43.31 114 THR A N 1
ATOM 868 C CA . THR A 1 114 ? 37.243 4.727 -20.318 1.00 43.31 114 THR A CA 1
ATOM 869 C C . THR A 1 114 ? 36.390 5.629 -21.201 1.00 43.31 114 THR A C 1
ATOM 871 O O . THR A 1 114 ? 35.163 5.562 -21.168 1.00 43.31 114 THR A O 1
ATOM 874 N N . ASP A 1 115 ? 37.063 6.501 -21.953 1.00 39.16 115 ASP A N 1
ATOM 875 C CA . ASP A 1 115 ? 36.480 7.432 -22.916 1.00 39.16 115 ASP A CA 1
ATOM 876 C C . ASP A 1 115 ? 35.509 6.737 -23.884 1.00 39.16 115 ASP A C 1
ATOM 878 O O . ASP A 1 115 ? 35.829 5.729 -24.520 1.00 39.16 115 ASP A O 1
ATOM 882 N N . ALA A 1 116 ? 34.326 7.334 -24.030 1.00 46.88 116 ALA A N 1
ATOM 883 C CA . ALA A 1 116 ? 33.314 6.926 -24.987 1.00 46.88 116 ALA A CA 1
ATOM 884 C C . ALA A 1 116 ? 33.833 7.099 -26.424 1.00 46.88 116 ALA A C 1
ATOM 886 O O . ALA A 1 116 ? 34.000 8.215 -26.916 1.00 46.88 116 ALA A O 1
ATOM 887 N N . THR A 1 117 ? 34.040 5.980 -27.118 1.00 38.16 117 THR A N 1
ATOM 888 C CA . THR A 1 117 ? 34.137 5.945 -28.580 1.00 38.16 117 THR A CA 1
ATOM 889 C C . THR A 1 117 ? 32.844 5.357 -29.129 1.00 38.16 117 THR A C 1
ATOM 891 O O . THR A 1 117 ? 32.562 4.176 -28.969 1.00 38.16 117 THR A O 1
ATOM 894 N N . THR A 1 118 ? 32.050 6.208 -29.771 1.00 45.44 118 THR A N 1
ATOM 895 C CA . THR A 1 118 ? 30.919 5.827 -30.624 1.00 45.44 118 THR A CA 1
ATOM 896 C C . THR A 1 118 ? 31.435 5.130 -31.885 1.00 45.44 118 THR A C 1
ATOM 898 O O . THR A 1 118 ? 32.049 5.780 -32.732 1.00 45.44 118 THR A O 1
ATOM 901 N N . GLU A 1 119 ? 31.138 3.839 -32.039 1.00 39.59 119 GLU A N 1
ATOM 902 C CA . GLU A 1 119 ? 31.193 3.113 -33.316 1.00 39.59 119 GLU A CA 1
ATOM 903 C C . GLU A 1 119 ? 29.824 2.462 -33.618 1.00 39.59 119 GLU A C 1
ATOM 905 O O . GLU A 1 119 ? 29.032 2.240 -32.702 1.00 39.59 119 GLU A O 1
ATOM 910 N N . PRO A 1 120 ? 29.479 2.260 -34.903 1.00 46.47 120 PRO A N 1
ATOM 911 C CA . PRO A 1 120 ? 28.096 2.194 -35.374 1.00 46.47 120 PRO A CA 1
ATOM 912 C C . PRO A 1 120 ? 27.407 0.844 -35.131 1.00 46.47 120 PRO A C 1
ATOM 914 O O . PRO A 1 120 ? 28.013 -0.216 -35.271 1.00 46.47 120 PRO A O 1
ATOM 917 N N . SER A 1 121 ? 26.098 0.916 -34.858 1.00 49.72 121 SER A N 1
ATOM 918 C CA . SER A 1 121 ? 25.171 -0.206 -34.673 1.00 49.72 121 SER A CA 1
ATOM 919 C C . SER A 1 121 ? 25.306 -1.300 -35.740 1.00 49.72 121 SER A C 1
ATOM 921 O O . SER A 1 121 ? 24.975 -1.107 -36.912 1.00 49.72 121 SER A O 1
ATOM 923 N N . GLN A 1 122 ? 25.739 -2.473 -35.284 1.00 44.66 122 GLN A N 1
ATOM 924 C CA . GLN A 1 122 ? 25.628 -3.770 -35.950 1.00 44.66 122 GLN A CA 1
ATOM 925 C C . GLN A 1 122 ? 24.249 -4.386 -35.602 1.00 44.66 122 GLN A C 1
ATOM 927 O O . GLN A 1 122 ? 23.759 -4.136 -34.502 1.00 44.66 122 GLN A O 1
ATOM 932 N N . PRO A 1 123 ? 23.571 -5.121 -36.510 1.00 46.53 123 PRO A N 1
ATOM 933 C CA . PRO A 1 123 ? 22.169 -5.504 -36.323 1.00 46.53 123 PRO A CA 1
ATOM 934 C C . PRO A 1 123 ? 21.973 -6.467 -35.148 1.00 46.53 123 PRO A C 1
ATOM 936 O O . PRO A 1 123 ? 22.789 -7.367 -34.940 1.00 46.53 123 PRO A O 1
ATOM 939 N N . ALA A 1 124 ? 20.870 -6.254 -34.425 1.00 48.81 124 ALA A N 1
ATOM 940 C CA . ALA A 1 124 ? 20.419 -7.024 -33.274 1.00 48.81 124 ALA A CA 1
ATOM 941 C C . ALA A 1 124 ? 20.444 -8.533 -33.554 1.00 48.81 124 ALA A C 1
ATOM 943 O O . ALA A 1 124 ? 19.796 -9.022 -34.480 1.00 48.81 124 ALA A O 1
ATOM 944 N N . SER A 1 125 ? 21.212 -9.269 -32.753 1.00 45.44 125 SER A N 1
ATOM 945 C CA . SER A 1 125 ? 20.990 -10.697 -32.569 1.00 45.44 125 SER A CA 1
ATOM 946 C C . SER A 1 125 ? 19.709 -10.858 -31.756 1.00 45.44 125 SER A C 1
ATOM 948 O O . SER A 1 125 ? 19.663 -10.382 -30.627 1.00 45.44 125 SER A O 1
ATOM 950 N N . GLU A 1 126 ? 18.691 -11.505 -32.317 1.00 50.00 126 GLU A N 1
ATOM 951 C CA . GLU A 1 126 ? 17.495 -11.936 -31.585 1.00 50.00 126 GLU A CA 1
ATOM 952 C C . GLU A 1 126 ? 17.939 -12.939 -30.503 1.00 50.00 126 GLU A C 1
ATOM 954 O O . GLU A 1 126 ? 18.183 -14.112 -30.801 1.00 50.00 126 GLU A O 1
ATOM 959 N N . GLN A 1 127 ? 18.150 -12.473 -29.266 1.00 56.06 127 GLN A N 1
ATOM 960 C CA . GLN A 1 127 ? 18.307 -13.368 -28.120 1.00 56.06 127 GLN A CA 1
ATOM 961 C C . GLN A 1 127 ? 16.954 -14.058 -27.883 1.00 56.06 127 GLN A C 1
ATOM 963 O O . GLN A 1 127 ? 15.913 -13.419 -28.051 1.00 56.06 127 GLN A O 1
ATOM 968 N N . PRO A 1 128 ? 16.927 -15.363 -27.569 1.00 71.38 128 PRO A N 1
ATOM 969 C CA . PRO A 1 128 ? 15.673 -16.054 -27.306 1.00 71.38 128 PRO A CA 1
ATOM 970 C C . PRO A 1 128 ? 14.954 -15.405 -26.117 1.00 71.38 128 PRO A C 1
ATOM 972 O O . PRO A 1 128 ? 15.548 -15.250 -25.051 1.00 71.38 128 PRO A O 1
ATOM 975 N N . VAL A 1 129 ? 13.676 -15.067 -26.306 1.00 82.44 129 VAL A N 1
ATOM 976 C CA . VAL A 1 129 ? 12.805 -14.545 -25.244 1.00 82.44 129 VAL A CA 1
ATOM 977 C C . VAL A 1 129 ? 12.769 -15.553 -24.101 1.00 82.44 129 VAL A C 1
ATOM 979 O O . VAL A 1 129 ? 12.459 -16.733 -24.304 1.00 82.44 129 VAL A O 1
ATOM 982 N N . THR A 1 130 ? 13.103 -15.083 -22.906 1.00 93.75 130 THR A N 1
ATOM 983 C CA . THR A 1 130 ? 13.106 -15.874 -21.678 1.00 93.75 130 THR A CA 1
ATOM 984 C C . THR A 1 130 ? 12.087 -15.253 -20.739 1.00 93.75 130 THR A C 1
ATOM 986 O O . THR A 1 130 ? 12.404 -14.375 -19.948 1.00 93.75 130 THR A O 1
ATOM 989 N N . TYR A 1 131 ? 10.827 -15.675 -20.864 1.00 94.75 131 TYR A N 1
ATOM 990 C CA . TYR A 1 131 ? 9.754 -15.150 -20.020 1.00 94.75 131 TYR A CA 1
ATOM 991 C C . TYR A 1 131 ? 10.108 -15.287 -18.535 1.00 94.75 131 TYR A C 1
ATOM 993 O O . TYR A 1 131 ? 10.621 -16.322 -18.105 1.00 94.75 131 TYR A O 1
ATOM 1001 N N . GLY A 1 132 ? 9.855 -14.219 -17.783 1.00 94.69 132 GLY A N 1
ATOM 1002 C CA . GLY A 1 132 ? 10.172 -14.078 -16.367 1.00 94.69 132 GLY A CA 1
ATOM 1003 C C . GLY A 1 132 ? 11.577 -13.570 -16.039 1.00 94.69 132 GLY A C 1
ATOM 1004 O O . GLY A 1 132 ? 11.787 -13.246 -14.878 1.00 94.69 132 GLY A O 1
ATOM 1005 N N . ASP A 1 133 ? 12.500 -13.493 -17.003 1.00 96.94 133 ASP A N 1
ATOM 1006 C CA . ASP A 1 133 ? 13.851 -12.917 -16.849 1.00 96.94 133 ASP A CA 1
ATOM 1007 C C . ASP A 1 133 ? 13.815 -11.430 -17.238 1.00 96.94 133 ASP A C 1
ATOM 1009 O O . ASP A 1 133 ? 14.035 -11.044 -18.388 1.00 96.94 133 ASP A O 1
ATOM 1013 N N . VAL A 1 134 ? 13.384 -10.603 -16.292 1.00 96.88 134 VAL A N 1
ATOM 1014 C CA . VAL A 1 134 ? 13.075 -9.182 -16.487 1.00 96.88 134 VAL A CA 1
ATOM 1015 C C . VAL A 1 134 ? 14.339 -8.327 -16.450 1.00 96.88 134 VAL A C 1
ATOM 1017 O O . VAL A 1 134 ? 14.376 -7.275 -17.092 1.00 96.88 134 VAL A O 1
ATOM 1020 N N . ASP A 1 135 ? 15.356 -8.738 -15.689 1.00 94.81 135 ASP A N 1
ATOM 1021 C CA . ASP A 1 135 ? 16.625 -8.011 -15.596 1.00 94.81 135 ASP A CA 1
ATOM 1022 C C . ASP A 1 135 ? 17.690 -8.478 -16.605 1.00 94.81 135 ASP A C 1
ATOM 1024 O O . ASP A 1 135 ? 18.689 -7.778 -16.797 1.00 94.81 135 ASP A O 1
ATOM 1028 N N . GLY A 1 136 ? 17.446 -9.589 -17.305 1.00 93.81 136 GLY A N 1
ATOM 1029 C CA . GLY A 1 136 ? 18.298 -10.088 -18.376 1.00 93.81 136 GLY A CA 1
ATOM 1030 C C . GLY A 1 136 ? 19.518 -10.862 -17.887 1.00 93.81 136 GLY A C 1
ATOM 1031 O O . GLY A 1 136 ? 20.486 -11.017 -18.643 1.00 93.81 136 GLY A O 1
ATOM 1032 N N . ASP A 1 137 ? 19.526 -11.318 -16.633 1.00 92.06 137 ASP A N 1
ATOM 1033 C CA . ASP A 1 137 ? 20.647 -12.061 -16.058 1.00 92.06 137 ASP A CA 1
ATOM 1034 C C . ASP A 1 137 ? 20.676 -13.549 -16.472 1.00 92.06 137 ASP A C 1
ATOM 1036 O O . ASP A 1 137 ? 21.667 -14.256 -16.235 1.00 92.06 137 ASP A O 1
ATOM 1040 N N . GLY A 1 138 ? 19.632 -14.013 -17.168 1.00 92.06 138 GLY A N 1
ATOM 1041 C CA . GLY A 1 138 ? 19.481 -15.381 -17.652 1.00 92.06 138 GLY A CA 1
ATOM 1042 C C . GLY A 1 138 ? 18.815 -16.329 -16.652 1.00 92.06 138 GLY A C 1
ATOM 1043 O O . GLY A 1 138 ? 18.719 -17.533 -16.930 1.00 92.06 138 GLY A O 1
ATOM 1044 N N . ALA A 1 139 ? 18.379 -15.840 -15.491 1.00 92.19 139 ALA A N 1
ATOM 1045 C CA . ALA A 1 139 ? 17.690 -16.599 -14.462 1.00 92.19 139 ALA A CA 1
ATOM 1046 C C . ALA A 1 139 ? 16.345 -15.959 -14.105 1.00 92.19 139 ALA A C 1
ATOM 1048 O O . ALA A 1 139 ? 16.204 -14.758 -13.997 1.00 92.19 139 ALA A O 1
ATOM 1049 N N . VAL A 1 140 ? 15.345 -16.801 -13.838 1.00 94.62 140 VAL A N 1
ATOM 1050 C CA . VAL A 1 140 ? 14.057 -16.337 -13.309 1.00 94.62 140 VAL A CA 1
ATOM 1051 C C . VAL A 1 140 ? 14.080 -16.457 -11.789 1.00 94.62 140 VAL A C 1
ATOM 1053 O O . VAL A 1 140 ? 14.144 -17.564 -11.239 1.00 94.62 140 VAL A O 1
ATOM 1056 N N . SER A 1 141 ? 14.033 -15.322 -11.106 1.00 95.12 141 SER A N 1
ATOM 1057 C CA . SER A 1 141 ? 14.251 -15.164 -9.674 1.00 95.12 141 SER A CA 1
ATOM 1058 C C . SER A 1 141 ? 13.339 -14.088 -9.062 1.00 95.12 141 SER A C 1
ATOM 1060 O O . SER A 1 141 ? 12.458 -13.516 -9.699 1.00 95.12 141 SER A O 1
ATOM 1062 N N . ILE A 1 142 ? 13.516 -13.821 -7.764 1.00 96.69 142 ILE A N 1
ATOM 1063 C CA . ILE A 1 142 ? 12.791 -12.730 -7.100 1.00 96.69 142 ILE A CA 1
ATOM 1064 C C . ILE A 1 142 ? 13.300 -11.347 -7.532 1.00 96.69 142 ILE A C 1
ATOM 1066 O O . ILE A 1 142 ? 12.591 -10.361 -7.339 1.00 96.69 142 ILE A O 1
ATOM 1070 N N . ILE A 1 143 ? 14.507 -11.260 -8.104 1.00 95.50 143 ILE A N 1
ATOM 1071 C CA . ILE A 1 143 ? 15.057 -9.996 -8.599 1.00 95.50 143 ILE A CA 1
ATOM 1072 C C . ILE A 1 143 ? 14.218 -9.495 -9.772 1.00 95.50 143 ILE A C 1
ATOM 1074 O O . ILE A 1 143 ? 13.859 -8.325 -9.774 1.00 95.50 143 ILE A O 1
ATOM 1078 N N . ASP A 1 144 ? 13.746 -10.383 -10.644 1.00 96.62 144 ASP A N 1
ATOM 1079 C CA . ASP A 1 144 ? 12.852 -10.046 -11.756 1.00 96.62 144 ASP A CA 1
ATOM 1080 C C . ASP A 1 144 ? 11.546 -9.398 -11.297 1.00 96.62 144 ASP A C 1
ATOM 1082 O O . ASP A 1 144 ? 11.098 -8.389 -11.843 1.00 96.62 144 ASP A O 1
ATOM 1086 N N . VAL A 1 145 ? 10.966 -9.927 -10.214 1.00 96.56 145 VAL A N 1
ATOM 1087 C CA . VAL A 1 145 ? 9.766 -9.361 -9.580 1.00 96.56 145 VAL A CA 1
ATOM 1088 C C . VAL A 1 145 ? 10.053 -7.959 -9.036 1.00 96.56 145 VAL A C 1
ATOM 1090 O O . VAL A 1 145 ? 9.218 -7.060 -9.151 1.00 96.56 145 VAL A O 1
ATOM 1093 N N . LEU A 1 146 ? 11.225 -7.750 -8.430 1.00 95.31 146 LEU A N 1
ATOM 1094 C CA . LEU A 1 146 ? 11.630 -6.436 -7.930 1.00 95.31 146 LEU A CA 1
ATOM 1095 C C . LEU A 1 146 ? 11.907 -5.457 -9.074 1.00 95.31 146 LEU A C 1
ATOM 1097 O O . LEU A 1 146 ? 11.518 -4.295 -8.969 1.00 95.31 146 LEU A O 1
ATOM 1101 N N . THR A 1 147 ? 12.547 -5.900 -10.153 1.00 95.56 147 THR A N 1
ATOM 1102 C CA . THR A 1 147 ? 12.825 -5.097 -11.350 1.00 95.56 147 THR A CA 1
ATOM 1103 C C . THR A 1 147 ? 11.520 -4.644 -11.996 1.00 95.56 147 THR A C 1
ATOM 1105 O O . THR A 1 147 ? 11.327 -3.444 -12.204 1.00 95.56 147 THR A O 1
ATOM 1108 N N . LEU A 1 148 ? 10.564 -5.559 -12.180 1.00 96.38 148 LEU A N 1
ATOM 1109 C CA . LEU A 1 148 ? 9.238 -5.225 -12.691 1.00 96.38 148 LEU A CA 1
ATOM 1110 C C . LEU A 1 148 ? 8.483 -4.264 -11.763 1.00 96.38 148 LEU A C 1
ATOM 1112 O O . LEU A 1 148 ? 7.984 -3.238 -12.216 1.00 96.38 148 LEU A O 1
ATOM 1116 N N . ASN A 1 149 ? 8.459 -4.509 -10.451 1.00 93.88 149 ASN A N 1
ATOM 1117 C CA . ASN A 1 149 ? 7.798 -3.601 -9.507 1.00 93.88 149 ASN A CA 1
ATOM 1118 C C . ASN A 1 149 ? 8.425 -2.197 -9.495 1.00 93.88 149 ASN A C 1
ATOM 1120 O O . ASN A 1 149 ? 7.707 -1.202 -9.403 1.00 93.88 149 ASN A O 1
ATOM 1124 N N . GLN A 1 150 ? 9.753 -2.088 -9.599 1.00 91.31 150 GLN A N 1
ATOM 1125 C CA . GLN A 1 150 ? 10.435 -0.794 -9.698 1.00 91.31 150 GLN A CA 1
ATOM 1126 C C . GLN A 1 150 ? 10.062 -0.053 -10.988 1.00 91.31 150 GLN A C 1
ATOM 1128 O O . GLN A 1 150 ? 9.829 1.158 -10.938 1.00 91.31 150 GLN A O 1
ATOM 1133 N N . TYR A 1 151 ? 9.942 -0.773 -12.108 1.00 91.88 151 TYR A N 1
ATOM 1134 C CA . TYR A 1 151 ? 9.456 -0.231 -13.376 1.00 91.88 151 TYR A CA 1
ATOM 1135 C C . TYR A 1 151 ? 8.010 0.272 -13.281 1.00 91.88 151 TYR A C 1
ATOM 1137 O O . TYR A 1 151 ? 7.736 1.420 -13.629 1.00 91.88 151 TYR A O 1
ATOM 1145 N N . LEU A 1 152 ? 7.097 -0.523 -12.712 1.00 89.31 152 LEU A N 1
ATOM 1146 C CA . LEU A 1 152 ? 5.691 -0.137 -12.512 1.00 89.31 152 LEU A CA 1
ATOM 1147 C C . LEU A 1 152 ? 5.538 1.096 -11.605 1.00 89.31 152 LEU A C 1
ATOM 1149 O O . LEU A 1 152 ? 4.625 1.903 -11.779 1.00 89.31 152 LEU A O 1
ATOM 1153 N N . LEU A 1 153 ? 6.449 1.264 -10.643 1.00 87.12 153 LEU A N 1
ATOM 1154 C CA . LEU A 1 153 ? 6.514 2.431 -9.760 1.00 87.12 153 LEU A CA 1
ATOM 1155 C C . LEU A 1 153 ? 7.211 3.646 -10.398 1.00 87.12 153 LEU A C 1
ATOM 1157 O O . LEU A 1 153 ? 7.213 4.724 -9.798 1.00 87.12 153 LEU A O 1
ATOM 1161 N N . GLY A 1 154 ? 7.809 3.496 -11.584 1.00 84.62 154 GLY A N 1
ATOM 1162 C CA . GLY A 1 154 ? 8.569 4.545 -12.268 1.00 84.62 154 GLY A CA 1
ATOM 1163 C C . GLY A 1 154 ? 9.868 4.936 -11.557 1.00 84.62 154 GLY A C 1
ATOM 1164 O O . GLY A 1 154 ? 10.325 6.070 -11.701 1.00 84.62 154 GLY A O 1
ATOM 1165 N N . ILE A 1 155 ? 10.433 4.034 -10.747 1.00 80.25 155 ILE A N 1
ATOM 1166 C CA . ILE A 1 155 ? 11.696 4.237 -10.012 1.00 80.25 155 ILE A CA 1
ATOM 1167 C C . ILE A 1 155 ? 12.849 3.383 -10.555 1.00 80.25 155 ILE A C 1
ATOM 1169 O O . ILE A 1 155 ? 13.966 3.488 -10.054 1.00 80.25 155 ILE A O 1
ATOM 1173 N N . GLY A 1 156 ? 12.578 2.559 -11.565 1.00 84.94 156 GLY A N 1
ATOM 1174 C CA . GLY A 1 156 ? 13.556 1.775 -12.308 1.00 84.94 156 GLY A CA 1
ATOM 1175 C C . GLY A 1 156 ? 13.143 1.652 -13.772 1.00 84.94 156 GLY A C 1
ATOM 1176 O O . GLY A 1 156 ? 12.004 1.953 -14.127 1.00 84.94 156 GLY A O 1
ATOM 1177 N N . ASP A 1 157 ? 14.076 1.206 -14.603 1.00 90.25 157 ASP A N 1
ATOM 1178 C CA . ASP A 1 157 ? 13.878 0.998 -16.034 1.00 90.25 157 ASP A CA 1
ATOM 1179 C C . ASP A 1 157 ? 14.097 -0.487 -16.367 1.00 90.25 157 ASP A C 1
ATOM 1181 O O . ASP A 1 157 ? 14.948 -1.135 -15.760 1.00 90.25 157 ASP A O 1
ATOM 1185 N N . ILE A 1 158 ? 13.343 -1.009 -17.338 1.00 91.25 158 ILE A N 1
ATOM 1186 C CA . ILE A 1 158 ? 13.593 -2.314 -17.970 1.00 91.25 158 ILE A CA 1
ATOM 1187 C C . ILE A 1 158 ? 14.182 -2.032 -19.350 1.00 91.25 158 ILE A C 1
ATOM 1189 O O . ILE A 1 158 ? 13.652 -1.200 -20.098 1.00 91.25 158 ILE A O 1
ATOM 1193 N N . GLU A 1 159 ? 15.284 -2.697 -19.695 1.00 90.06 159 GLU A N 1
ATOM 1194 C CA . GLU A 1 159 ? 15.875 -2.551 -21.024 1.00 90.06 159 GLU A CA 1
ATOM 1195 C C . GLU A 1 159 ? 14.889 -3.037 -22.093 1.00 90.06 159 GLU A C 1
ATOM 1197 O O . GLU A 1 159 ? 14.154 -4.001 -21.902 1.00 90.06 159 GLU A O 1
ATOM 1202 N N . THR A 1 160 ? 14.845 -2.357 -23.242 1.00 88.44 160 THR A N 1
ATOM 1203 C CA . THR A 1 160 ? 13.798 -2.593 -24.254 1.00 88.44 160 THR A CA 1
ATOM 1204 C C . THR A 1 160 ? 13.754 -4.040 -24.754 1.00 88.44 160 THR A C 1
ATOM 1206 O O . THR A 1 160 ? 12.686 -4.513 -25.133 1.00 88.44 160 THR A O 1
ATOM 1209 N N . GLU A 1 161 ? 14.886 -4.745 -24.739 1.00 88.75 161 GLU A N 1
ATOM 1210 C CA . GLU A 1 161 ? 14.973 -6.156 -25.129 1.00 88.75 161 GLU A CA 1
ATOM 1211 C C . GLU A 1 161 ? 14.358 -7.133 -24.113 1.00 88.75 161 GLU A C 1
ATOM 1213 O O . GLU A 1 161 ? 13.963 -8.226 -24.506 1.00 88.75 161 GLU A O 1
ATOM 1218 N N . TYR A 1 162 ? 14.177 -6.724 -22.853 1.00 92.88 162 TYR A N 1
ATOM 1219 C CA . TYR A 1 162 ? 13.586 -7.550 -21.791 1.00 92.88 162 TYR A CA 1
ATOM 1220 C C . TYR A 1 162 ? 12.127 -7.189 -21.476 1.00 92.88 162 TYR A C 1
ATOM 1222 O O . TYR A 1 162 ? 11.497 -7.819 -20.630 1.00 92.88 162 TYR A O 1
ATOM 1230 N N . LEU A 1 163 ? 11.538 -6.222 -22.191 1.00 91.06 163 LEU A N 1
ATOM 1231 C CA . LEU A 1 163 ? 10.112 -5.899 -22.043 1.00 91.06 163 LEU A CA 1
ATOM 1232 C C . LEU A 1 163 ? 9.218 -7.092 -22.402 1.00 91.06 163 LEU A C 1
ATOM 1234 O O . LEU A 1 163 ? 8.205 -7.310 -21.747 1.00 91.06 163 LEU A O 1
ATOM 1238 N N . GLU A 1 164 ? 9.601 -7.877 -23.412 1.00 93.19 164 GLU A N 1
ATOM 1239 C CA . GLU A 1 164 ? 8.857 -9.085 -23.789 1.00 93.19 164 GLU A CA 1
ATOM 1240 C C . GLU A 1 164 ? 9.028 -10.203 -22.753 1.00 93.19 164 GLU A C 1
ATOM 1242 O O . GLU A 1 164 ? 8.078 -10.929 -22.485 1.00 93.19 164 GLU A O 1
ATOM 1247 N N . ASN A 1 165 ? 10.194 -10.304 -22.103 1.00 94.44 165 ASN A N 1
ATOM 1248 C CA . ASN A 1 165 ? 10.391 -11.250 -21.004 1.00 94.44 165 ASN A CA 1
ATOM 1249 C C . ASN A 1 165 ? 9.470 -10.940 -19.812 1.00 94.44 165 ASN A C 1
ATOM 1251 O O . ASN A 1 165 ? 9.058 -11.858 -19.103 1.00 94.44 165 ASN A O 1
ATOM 1255 N N . ALA A 1 166 ? 9.153 -9.662 -19.594 1.00 95.94 166 ALA A N 1
ATOM 1256 C CA . ALA A 1 166 ? 8.326 -9.204 -18.487 1.00 95.94 166 ALA A CA 1
ATOM 1257 C C . ALA A 1 166 ? 6.809 -9.351 -18.723 1.00 95.94 166 ALA A C 1
ATOM 1259 O O . ALA A 1 166 ? 6.082 -9.465 -17.741 1.00 95.94 166 ALA A O 1
ATOM 1260 N N . ASP A 1 167 ? 6.339 -9.401 -19.977 1.00 95.12 167 ASP A N 1
ATOM 1261 C CA . ASP A 1 167 ? 4.932 -9.664 -20.355 1.00 95.12 167 ASP A CA 1
ATOM 1262 C C . ASP A 1 167 ? 4.654 -11.177 -20.363 1.00 95.12 167 ASP A C 1
ATOM 1264 O O . ASP A 1 167 ? 4.592 -11.851 -21.403 1.00 95.12 167 ASP A O 1
ATOM 1268 N N . VAL A 1 168 ? 4.571 -11.737 -19.157 1.00 95.69 168 VAL A N 1
ATOM 1269 C CA . VAL A 1 168 ? 4.495 -13.186 -18.937 1.00 95.69 168 VAL A CA 1
ATOM 1270 C C . VAL A 1 168 ? 3.091 -13.752 -19.123 1.00 95.69 168 VAL A C 1
ATOM 1272 O O . VAL A 1 168 ? 2.952 -14.96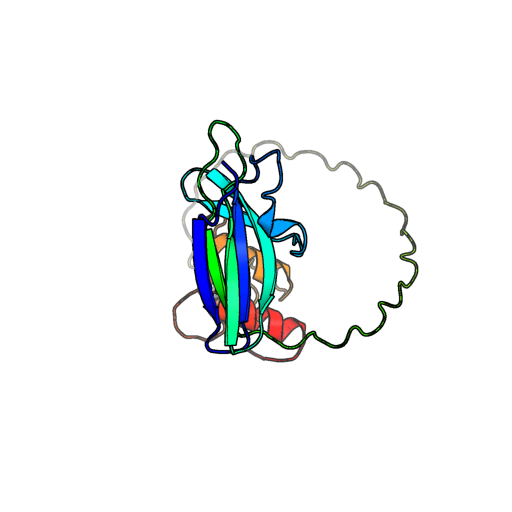7 -19.229 1.00 95.69 168 VAL A O 1
ATOM 1275 N N . ASP A 1 169 ? 2.055 -12.910 -19.151 1.00 89.00 169 ASP A N 1
ATOM 1276 C CA . ASP A 1 169 ? 0.691 -13.327 -19.499 1.00 89.00 169 ASP A CA 1
ATOM 1277 C C . ASP A 1 169 ? 0.306 -13.023 -20.968 1.00 89.00 169 ASP A C 1
ATOM 1279 O O . ASP A 1 169 ? -0.776 -13.413 -21.428 1.00 89.00 169 ASP A O 1
ATOM 1283 N N . HIS A 1 170 ? 1.239 -12.432 -21.727 1.00 91.19 170 HIS A N 1
ATOM 1284 C CA . HIS A 1 170 ? 1.179 -12.151 -23.166 1.00 91.19 170 HIS A CA 1
ATOM 1285 C C . HIS A 1 170 ? 0.021 -11.237 -23.572 1.00 91.19 170 HIS A C 1
ATOM 1287 O O . HIS A 1 170 ? -0.563 -11.382 -24.660 1.00 91.19 170 HIS A O 1
ATOM 1293 N N . ASN A 1 171 ? -0.353 -10.316 -22.691 1.00 84.50 171 ASN A N 1
ATOM 1294 C CA . ASN A 1 171 ? -1.450 -9.391 -22.927 1.00 84.50 171 ASN A CA 1
ATOM 1295 C C . ASN A 1 171 ? -0.984 -8.076 -23.596 1.00 84.50 171 ASN A C 1
ATOM 1297 O O . ASN A 1 171 ? -1.824 -7.294 -24.061 1.00 84.50 171 ASN A O 1
ATOM 1301 N N . GLY A 1 172 ? 0.332 -7.863 -23.721 1.00 90.69 172 GLY A N 1
ATOM 1302 C CA . GLY A 1 172 ? 0.948 -6.680 -24.322 1.00 90.69 172 GLY A CA 1
ATOM 1303 C C . GLY A 1 172 ? 1.019 -5.459 -23.399 1.00 90.69 172 GLY A C 1
ATOM 1304 O O . GLY A 1 172 ? 1.306 -4.356 -23.876 1.00 90.69 172 GLY A O 1
ATOM 1305 N N . LEU A 1 173 ? 0.723 -5.626 -22.113 1.00 87.06 173 LEU A N 1
ATOM 1306 C CA . LEU A 1 173 ? 0.783 -4.630 -21.048 1.00 87.06 173 LEU A CA 1
ATOM 1307 C C . LEU A 1 173 ? 1.695 -5.164 -19.941 1.00 87.06 173 LEU A C 1
ATOM 1309 O O . LEU A 1 173 ? 1.688 -6.348 -19.651 1.00 87.06 173 LEU A O 1
ATOM 1313 N N . LEU A 1 174 ? 2.461 -4.273 -19.314 1.00 90.06 174 LEU A N 1
ATOM 1314 C CA . LEU A 1 174 ? 3.250 -4.604 -18.128 1.00 90.06 174 LEU A CA 1
ATOM 1315 C C . LEU A 1 174 ? 2.489 -4.124 -16.901 1.00 90.06 174 LEU A C 1
ATOM 1317 O O . LEU A 1 174 ? 2.344 -2.913 -16.702 1.00 90.06 174 LEU A O 1
ATOM 1321 N N . GLU A 1 175 ? 1.988 -5.063 -16.104 1.00 92.88 175 GLU A N 1
ATOM 1322 C CA . GLU A 1 175 ? 1.134 -4.794 -14.947 1.00 92.88 175 GLU A CA 1
ATOM 1323 C C . GLU A 1 175 ? 1.534 -5.653 -13.729 1.00 92.88 175 GLU A C 1
ATOM 1325 O O . GLU A 1 175 ? 2.473 -6.448 -13.745 1.00 92.88 175 GLU A O 1
ATOM 1330 N N . ASP A 1 176 ? 0.831 -5.488 -12.609 1.00 91.88 176 ASP A N 1
ATOM 1331 C CA . ASP A 1 176 ? 1.044 -6.292 -11.399 1.00 91.88 176 ASP A CA 1
ATOM 1332 C C . ASP A 1 176 ? 0.657 -7.775 -11.584 1.00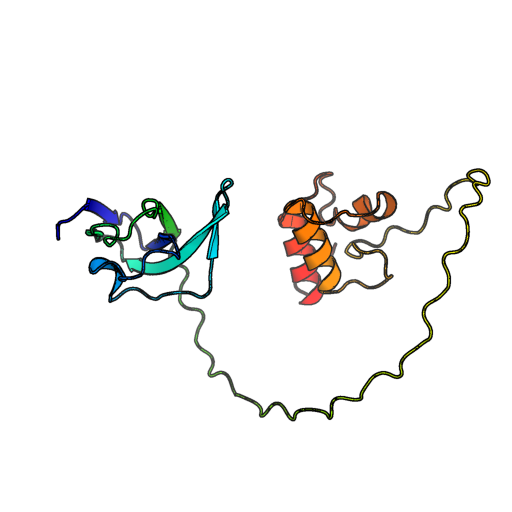 91.88 176 ASP A C 1
ATOM 1334 O O . ASP A 1 176 ? 1.167 -8.644 -10.867 1.00 91.88 176 ASP A O 1
ATOM 1338 N N . SER A 1 177 ? -0.202 -8.074 -12.569 1.00 92.38 177 SER A N 1
ATOM 1339 C CA . SER A 1 177 ? -0.525 -9.435 -13.030 1.00 92.38 177 SER A CA 1
ATOM 1340 C C . SER A 1 177 ? 0.734 -10.219 -13.415 1.00 92.38 177 SER A C 1
ATOM 1342 O O . SER A 1 177 ? 0.904 -11.367 -12.985 1.00 92.38 177 SER A O 1
ATOM 1344 N N . ASP A 1 178 ? 1.651 -9.583 -14.144 1.00 97.06 178 ASP A N 1
ATOM 1345 C CA . ASP A 1 178 ? 2.904 -10.183 -14.593 1.00 97.06 178 ASP A CA 1
ATOM 1346 C C . ASP A 1 178 ? 3.823 -10.498 -13.413 1.00 97.06 178 ASP A C 1
ATOM 1348 O O . ASP A 1 178 ? 4.269 -11.635 -13.234 1.00 97.06 178 ASP A O 1
ATOM 1352 N N . ALA A 1 179 ? 4.010 -9.526 -12.514 1.00 96.06 179 ALA A N 1
ATOM 1353 C CA . ALA A 1 179 ? 4.805 -9.698 -11.299 1.00 96.06 179 ALA A CA 1
ATOM 1354 C C . ALA A 1 179 ? 4.263 -10.841 -10.421 1.00 96.06 179 ALA A C 1
ATOM 1356 O O . ALA A 1 179 ? 5.021 -11.651 -9.878 1.00 96.06 179 ALA A O 1
ATOM 1357 N N . MET A 1 180 ? 2.936 -10.950 -10.313 1.00 94.69 180 MET A N 1
ATOM 1358 C CA . MET A 1 180 ? 2.273 -12.033 -9.591 1.00 94.69 180 MET A CA 1
ATOM 1359 C C . MET A 1 180 ? 2.457 -13.391 -10.283 1.00 94.69 180 MET A C 1
ATOM 1361 O O . MET A 1 180 ? 2.566 -14.418 -9.608 1.00 94.69 180 MET A O 1
ATOM 1365 N N . THR A 1 181 ? 2.489 -13.422 -11.612 1.00 95.31 181 THR A N 1
ATOM 1366 C CA . THR A 1 181 ? 2.710 -14.645 -12.394 1.00 95.31 181 THR A CA 1
ATOM 1367 C C . THR A 1 181 ? 4.147 -15.141 -12.252 1.00 95.31 181 THR A C 1
ATOM 1369 O O . THR A 1 181 ? 4.342 -16.329 -11.985 1.00 95.31 181 THR A O 1
ATOM 1372 N N . ILE A 1 182 ? 5.138 -14.244 -12.277 1.00 95.69 182 ILE A N 1
ATOM 1373 C CA . ILE A 1 182 ? 6.539 -14.568 -11.962 1.00 95.69 182 ILE A CA 1
ATOM 1374 C C . ILE A 1 182 ? 6.646 -15.113 -10.533 1.00 95.69 182 ILE A C 1
ATOM 1376 O O . ILE A 1 182 ? 7.190 -16.197 -10.325 1.00 95.69 182 ILE A O 1
ATOM 1380 N N . LEU A 1 183 ? 6.038 -14.450 -9.542 1.00 95.25 183 LEU A N 1
ATOM 1381 C CA . LEU A 1 183 ? 6.043 -14.934 -8.157 1.00 95.25 183 LEU A CA 1
ATOM 1382 C C . LEU A 1 183 ? 5.430 -16.339 -8.034 1.00 95.25 183 LEU A C 1
ATOM 1384 O O . LEU A 1 183 ? 6.008 -17.214 -7.387 1.00 95.25 183 LEU A O 1
ATOM 1388 N N . LYS A 1 184 ? 4.283 -16.582 -8.684 1.00 92.50 184 LYS A N 1
ATOM 1389 C CA . LYS A 1 184 ? 3.639 -17.905 -8.733 1.00 92.50 184 LYS A CA 1
ATOM 1390 C C . LYS A 1 184 ? 4.528 -18.947 -9.408 1.00 92.50 184 LYS A C 1
ATOM 1392 O O . LYS A 1 184 ? 4.546 -20.089 -8.950 1.00 92.50 184 LYS A O 1
ATOM 1397 N N . TYR A 1 185 ? 5.263 -18.585 -10.455 1.00 94.31 185 TYR A N 1
ATOM 1398 C CA . TYR A 1 185 ? 6.228 -19.472 -11.099 1.00 94.31 185 TYR A CA 1
ATOM 1399 C C . TYR A 1 185 ? 7.359 -19.877 -10.140 1.00 94.31 185 TYR A C 1
ATOM 1401 O O . TYR A 1 185 ? 7.633 -21.072 -10.000 1.00 94.31 185 TYR A O 1
ATOM 1409 N N . LEU A 1 186 ? 7.932 -18.932 -9.380 1.00 91.25 186 LEU A N 1
ATOM 1410 C CA . LEU A 1 186 ? 8.986 -19.218 -8.389 1.00 91.25 186 LEU A CA 1
ATOM 1411 C C . LEU A 1 186 ? 8.538 -20.234 -7.325 1.00 91.25 186 LEU A C 1
ATOM 1413 O O . LEU A 1 186 ? 9.319 -21.087 -6.898 1.00 91.25 186 LEU A O 1
ATOM 1417 N N . VAL A 1 187 ? 7.260 -20.188 -6.933 1.00 94.12 187 VAL A N 1
ATOM 1418 C CA . VAL A 1 187 ? 6.659 -21.143 -5.985 1.00 94.12 187 VAL A CA 1
ATOM 1419 C C . VAL A 1 187 ? 5.984 -22.347 -6.656 1.00 94.12 187 VAL A C 1
ATOM 1421 O O . VAL A 1 187 ? 5.337 -23.146 -5.979 1.00 94.12 187 VAL A O 1
ATOM 1424 N N . LYS A 1 188 ? 6.167 -22.529 -7.972 1.00 94.56 188 LYS A N 1
ATOM 1425 C CA . LYS A 1 188 ? 5.655 -23.659 -8.776 1.00 94.56 188 LYS A CA 1
ATOM 1426 C C . LYS A 1 188 ? 4.126 -23.767 -8.816 1.00 94.56 188 LYS A C 1
ATOM 1428 O O . LYS A 1 188 ? 3.577 -24.862 -8.940 1.00 94.56 188 LYS A O 1
ATOM 1433 N N . LEU A 1 189 ? 3.441 -22.634 -8.708 1.00 76.44 189 LEU A N 1
ATOM 1434 C CA . LEU A 1 189 ? 1.985 -22.518 -8.803 1.00 76.44 189 LEU A CA 1
ATOM 1435 C C . LEU A 1 189 ? 1.503 -22.079 -10.194 1.00 76.44 189 LEU A C 1
ATOM 1437 O O . LEU A 1 189 ? 0.307 -22.168 -10.464 1.00 76.44 189 LEU A O 1
ATOM 1441 N N . ALA A 1 190 ? 2.404 -21.622 -11.066 1.00 85.06 190 ALA A N 1
ATOM 1442 C CA . ALA A 1 190 ? 2.101 -21.228 -12.440 1.00 85.06 190 ALA A CA 1
ATOM 1443 C C . ALA A 1 190 ? 3.274 -21.522 -13.386 1.00 85.06 190 ALA A C 1
ATOM 1445 O O . ALA A 1 190 ? 4.385 -21.825 -12.946 1.00 85.06 190 ALA A O 1
ATOM 1446 N N . THR A 1 191 ? 3.000 -21.421 -14.682 1.00 87.88 191 THR A N 1
ATOM 1447 C CA . THR A 1 191 ? 3.988 -21.293 -15.757 1.00 87.88 191 THR A CA 1
ATOM 1448 C C . THR A 1 191 ? 3.678 -20.022 -16.534 1.00 87.88 191 THR A C 1
ATOM 1450 O O . THR A 1 191 ? 2.568 -19.499 -16.408 1.00 87.88 191 THR A O 1
ATOM 1453 N N . PHE A 1 192 ? 4.647 -19.561 -17.314 1.00 86.38 192 PHE A N 1
ATOM 1454 C CA . PHE A 1 192 ? 4.411 -18.608 -18.394 1.00 86.38 192 PHE A CA 1
ATOM 1455 C C . PHE A 1 192 ? 3.633 -19.306 -19.518 1.00 86.38 192 PHE A C 1
ATOM 1457 O O . PHE A 1 192 ? 3.856 -20.534 -19.699 1.00 86.38 192 PHE A O 1
#

Secondary structure (DSSP, 8-state):
---EEEEEE-SSSEEEEEEEETT--S--GGGTTSEEEEEEEE-TTS-EEEEEEEEE-TTPEEEEE-----TTPPPPEEEEEE-PPPPP---------------PPP-PPPPP---------PPPP-PPP-TT-SSSSSS-SHHHHHHHHHHHTTSS---GGGHHHH-TT-SSS--HHHHHHHHHHHTTS---

Sequence (192 aa):
MTGTAGTFGASEDITVSVAVDSRVENTPEFLKDWTKTELTAKSSNDVTFVIYQKNFNNGDTVELGSNGQSAYCVNYTIFLSETSEPIPTEPETTEPITEEPTTEEPTQPIPEPTDATTEPSQPASEQPVTYGDVDGDGAVSIIDVLTLNQYLLGIGDIETEYLENADVDHNGLLEDSDAMTILKYLVKLATF

Foldseek 3Di:
DKDFPDKDAAQAWKKKKKWAFPQQPDPFPLLPPWDWDPDWDADPVGGITTITIDIDGHGDMDTDTDNHDDPPTDRMDMDMDHDDDPPPPPPPPCDPPPPDDDDDDDDDDDDDDDDDDDDDDDDDDLDPQAAQPQQVPPDRDVVSLVQLVCVVVVNHDTPPSRPSSQPQVVPSDRDVVSSVQSVCVVVPNHHD

Radius of gyration: 24.12 Å; chains: 1; bounding box: 64×44×58 Å